Protein AF-0000000085000711 (afdb_homodimer)

Sequence (184 aa):
MDYNLLSTPPKCLADFNLVPIGTGEASIAEELAEVERLLKHTGVKHTMQTTGTVLEGTWDEVVNAIGKAHAAVHQRGVAKVQSEIRIGTKNRMDYNLLSTPPKCLADFNLVPIGTGEASIAEELAEVERLLKHTGVKHTMQTTGTVLEGTWDEVVNAIGKAHAAVHQRGVAKVQSEIRIGTKNR

Secondary structure (DSSP, 8-state):
--GGG----S-EEEEEEEEEES-S-S--HHHHHHHHHHHHHH--EEEEETTEEEEEE-HHHHHHHHHHHHHHHHHTT-SEEEEEEEEEEE--/--GGG----S-EEEEEEEEEES-S-S--HHHHHHHHHHHHHH--EEEEETTEEEEEE-HHHHHHHHHHHHHHHHHTT-SEEEEEEEEEEE--

Solvent-accessible surface area (backbone atoms only — not comparable to full-atom values): 10034 Å² total; per-residue (Å²): 133,70,69,88,74,59,55,54,40,75,45,33,44,33,39,37,30,78,43,76,44,87,74,88,55,89,71,59,60,67,54,51,52,51,38,49,53,50,44,62,71,70,63,58,49,66,47,84,51,97,82,31,33,38,35,42,39,32,40,65,60,47,54,49,51,52,31,32,36,52,36,55,40,36,74,72,66,38,42,32,37,37,32,44,33,43,39,36,38,66,60,131,134,69,70,86,75,59,55,55,41,76,44,33,43,32,39,39,30,78,42,77,43,87,73,88,54,89,72,60,60,67,54,50,51,50,38,50,53,50,44,62,69,71,62,58,49,66,48,86,51,98,83,30,32,38,36,42,38,32,40,68,61,46,54,48,51,54,31,34,37,52,34,54,40,35,73,74,68,37,42,31,37,38,32,45,32,43,37,37,39,65,60,130

Nearest PDB structures (foldseek):
  1lxj-assembly1_A  TM=9.533E-01  e=1.849E-10  Saccharomyces cerevisiae
  1yqh-assembly1_A  TM=9.107E-01  e=5.942E-07  Bacillus cereus ATCC 14579
  1s7h-assembly1_B  TM=8.808E-01  e=1.356E-03  Bacillus subtilis
  1s99-assembly1_A  TM=7.789E-01  e=2.345E-03  Bacillus subtilis
  1sbr-assembly1_B  TM=8.771E-01  e=7.009E-03  Bacillus subtilis

InterPro domains:
  IPR002767 Thiamine-binding protein [PF01910] (14-90)
  IPR002767 Thiamine-binding protein [TIGR00106] (12-90)
  IPR029756 MTH1187/YkoF-like [G3DSA:3.30.70.930] (9-92)
  IPR029756 MTH1187/YkoF-like [SSF89957] (11-90)
  IPR051614 UPF0045 domain-containing protein [PTHR33777] (8-90)

pLDDT: mean 97.16, std 3.12, range [76.5, 98.94]

Structure (mmCIF, N/CA/C/O backbone):
data_AF-0000000085000711-model_v1
#
loop_
_entity.id
_entity.type
_entity.pdbx_description
1 polymer 'Cell wall biogenesis protein'
#
loop_
_atom_site.group_PDB
_atom_site.id
_atom_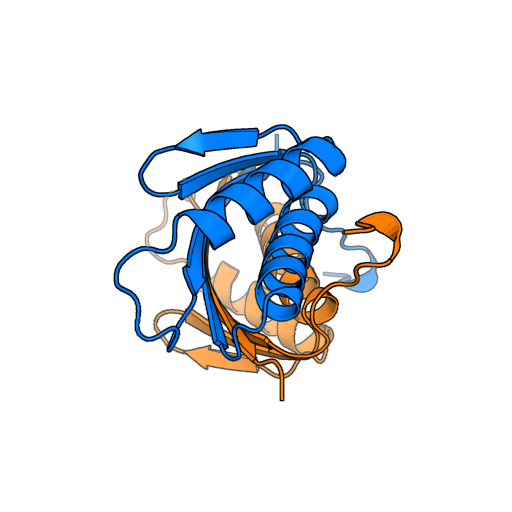site.type_symbol
_atom_site.label_atom_id
_atom_site.label_alt_id
_atom_site.label_comp_id
_atom_site.label_asym_id
_atom_site.label_entity_id
_atom_site.label_seq_id
_atom_site.pdbx_PDB_ins_code
_atom_site.Cartn_x
_atom_site.Cartn_y
_atom_site.Cartn_z
_atom_site.occupancy
_atom_site.B_iso_or_equiv
_atom_site.auth_seq_id
_atom_site.auth_comp_id
_atom_site.auth_asym_id
_atom_site.auth_atom_id
_atom_site.pdbx_PDB_model_num
ATOM 1 N N . MET A 1 1 ? -2.072 -24.297 -1.96 1 87.88 1 MET A N 1
ATOM 2 C CA . MET A 1 1 ? -1.113 -23.531 -1.167 1 87.88 1 MET A CA 1
ATOM 3 C C . MET A 1 1 ? -1.632 -23.312 0.25 1 87.88 1 MET A C 1
ATOM 5 O O . MET A 1 1 ? -2.838 -23.172 0.458 1 87.88 1 MET A O 1
ATOM 9 N N . ASP A 1 2 ? -0.714 -23.453 1.214 1 94.19 2 ASP A N 1
ATOM 10 C CA . ASP A 1 2 ? -1.104 -23.109 2.578 1 94.19 2 ASP A CA 1
ATOM 11 C C . ASP A 1 2 ? -0.878 -21.625 2.857 1 94.19 2 ASP A C 1
ATOM 13 O O . ASP A 1 2 ? 0.241 -21.219 3.166 1 94.19 2 ASP A O 1
ATOM 17 N N . TYR A 1 3 ? -1.969 -20.906 2.84 1 95.5 3 TYR A N 1
ATOM 18 C CA . TYR A 1 3 ? -1.885 -19.453 2.936 1 95.5 3 TYR A CA 1
ATOM 19 C C . TYR A 1 3 ? -1.468 -19.016 4.336 1 95.5 3 TYR A C 1
ATOM 21 O O . TYR A 1 3 ? -1.02 -17.891 4.539 1 95.5 3 TYR A O 1
ATOM 29 N N . ASN A 1 4 ? -1.643 -19.859 5.281 1 93.81 4 ASN A N 1
ATOM 30 C CA . ASN A 1 4 ? -1.304 -19.516 6.66 1 93.81 4 ASN A CA 1
ATOM 31 C C . ASN A 1 4 ? 0.205 -19.406 6.855 1 93.81 4 ASN A C 1
ATOM 33 O O . ASN A 1 4 ? 0.666 -18.812 7.828 1 93.81 4 ASN A O 1
ATOM 37 N N . LEU A 1 5 ? 0.92 -19.953 5.977 1 95.06 5 LEU A N 1
ATOM 38 C CA . LEU A 1 5 ? 2.375 -19.953 6.086 1 95.06 5 LEU A CA 1
ATOM 39 C C . LEU A 1 5 ? 2.979 -18.828 5.25 1 95.06 5 LEU A C 1
ATOM 41 O O . LEU A 1 5 ? 4.199 -18.641 5.25 1 95.06 5 LEU A O 1
ATOM 45 N N . LEU A 1 6 ? 2.154 -18.141 4.594 1 97 6 LEU A N 1
ATOM 46 C CA . LEU A 1 6 ? 2.633 -17.062 3.725 1 97 6 LEU A CA 1
ATOM 47 C C . LEU A 1 6 ? 2.928 -15.805 4.527 1 97 6 LEU A C 1
ATOM 49 O O . LEU A 1 6 ? 2.125 -15.406 5.371 1 97 6 LEU A O 1
ATOM 53 N N . SER A 1 7 ? 4.102 -15.297 4.25 1 97.94 7 SER A N 1
ATOM 54 C CA . SER A 1 7 ? 4.449 -13.992 4.809 1 97.94 7 SER A CA 1
ATOM 55 C C . SER A 1 7 ? 4.562 -12.938 3.719 1 97.94 7 SER A C 1
ATOM 57 O O . SER A 1 7 ? 4.758 -13.258 2.547 1 97.94 7 SER A O 1
ATOM 59 N N . THR A 1 8 ? 4.449 -11.727 4.062 1 98.69 8 THR A N 1
ATOM 60 C CA . THR A 1 8 ? 4.668 -10.641 3.115 1 98.69 8 THR A CA 1
ATOM 61 C C . THR A 1 8 ? 6.121 -10.609 2.65 1 98.69 8 THR A C 1
ATOM 63 O O . THR A 1 8 ? 6.996 -11.188 3.301 1 98.69 8 THR A O 1
ATOM 66 N N . PRO A 1 9 ? 6.355 -10 1.532 1 98.69 9 PRO A N 1
ATOM 67 C CA . PRO A 1 9 ? 7.711 -10.016 0.981 1 98.69 9 PRO A CA 1
ATOM 68 C C . PRO A 1 9 ? 8.727 -9.328 1.89 1 98.69 9 PRO A C 1
ATOM 70 O O . PRO A 1 9 ? 8.414 -8.297 2.498 1 98.69 9 PRO A O 1
ATOM 73 N N . PRO A 1 10 ? 9.891 -9.859 1.981 1 98.62 10 PRO A N 1
ATOM 74 C CA . PRO A 1 10 ? 10.906 -9.289 2.873 1 98.62 10 PRO A CA 1
ATOM 75 C C . PRO A 1 10 ? 11.555 -8.031 2.303 1 98.62 10 PRO A C 1
ATOM 77 O O . PRO A 1 10 ? 12.289 -7.332 3.01 1 98.62 10 PRO A O 1
ATOM 80 N N . LYS A 1 11 ? 11.383 -7.824 1.003 1 98.75 11 LYS A N 1
ATOM 81 C CA . LYS A 1 11 ? 11.922 -6.621 0.372 1 98.75 11 LYS A CA 1
ATOM 82 C C . LYS A 1 11 ? 10.969 -6.082 -0.688 1 98.75 11 LYS A C 1
ATOM 84 O O . LYS A 1 11 ? 10.391 -6.848 -1.465 1 98.75 11 LYS A O 1
ATOM 89 N N . CYS A 1 12 ? 10.867 -4.777 -0.739 1 98.88 12 CYS A N 1
ATOM 90 C CA . CYS A 1 12 ? 10.117 -4.113 -1.8 1 98.88 12 CYS A CA 1
ATOM 91 C C . CYS A 1 12 ? 10.625 -2.691 -2.018 1 98.88 12 CYS A C 1
ATOM 93 O O . CYS A 1 12 ? 11.359 -2.156 -1.187 1 98.88 12 CYS A O 1
ATOM 95 N N . LEU A 1 13 ? 10.32 -2.219 -3.145 1 98.94 13 LEU A N 1
ATOM 96 C CA . LEU A 1 13 ? 10.492 -0.823 -3.531 1 98.94 13 LEU A CA 1
ATOM 97 C C . LEU A 1 13 ? 9.156 -0.199 -3.928 1 98.94 13 LEU A C 1
ATOM 99 O O . LEU A 1 13 ? 8.406 -0.784 -4.707 1 98.94 13 LEU A O 1
ATOM 103 N N . ALA A 1 14 ? 8.891 0.951 -3.369 1 98.94 14 ALA A N 1
ATOM 104 C CA . ALA A 1 14 ? 7.613 1.603 -3.646 1 98.94 14 ALA A CA 1
ATOM 105 C C . ALA A 1 14 ? 7.809 3.082 -3.963 1 98.94 14 ALA A C 1
ATOM 107 O O . ALA A 1 14 ? 8.664 3.744 -3.365 1 98.94 14 ALA A O 1
ATOM 108 N N . ASP A 1 15 ? 7.059 3.557 -4.883 1 98.81 15 ASP A N 1
ATOM 109 C CA . ASP A 1 15 ? 6.82 4.977 -5.113 1 98.81 15 ASP A CA 1
ATOM 110 C C . ASP A 1 15 ? 5.398 5.367 -4.715 1 98.81 15 ASP A C 1
ATOM 112 O O . ASP A 1 15 ? 4.43 4.742 -5.148 1 98.81 15 ASP A O 1
ATOM 116 N N . PHE A 1 16 ? 5.258 6.309 -3.818 1 98.56 16 PHE A N 1
ATOM 117 C CA . PHE A 1 16 ? 3.887 6.691 -3.502 1 98.56 16 PHE A CA 1
ATOM 118 C C . PHE A 1 16 ? 3.725 8.211 -3.547 1 98.56 16 PHE A C 1
ATOM 120 O O . PHE A 1 16 ? 4.66 8.945 -3.236 1 98.56 16 PHE A O 1
ATOM 127 N N . ASN A 1 17 ? 2.592 8.555 -4 1 98.44 17 ASN A N 1
ATOM 128 C CA . ASN A 1 17 ? 2.121 9.93 -4.016 1 98.44 17 ASN A CA 1
ATOM 129 C C . ASN A 1 17 ? 0.901 10.117 -3.119 1 98.44 17 ASN A C 1
ATOM 131 O O . ASN A 1 17 ? -0.078 9.375 -3.234 1 98.44 17 ASN A O 1
ATOM 135 N N . LEU A 1 18 ? 1.005 11.031 -2.182 1 98.62 18 LEU A N 1
ATOM 136 C CA . LEU A 1 18 ? -0.069 11.312 -1.233 1 98.62 18 LEU A CA 1
ATOM 137 C C . LEU A 1 18 ? -0.708 12.664 -1.521 1 98.62 18 LEU A C 1
ATOM 139 O O . LEU A 1 18 ? -0.005 13.664 -1.705 1 98.62 18 LEU A O 1
ATOM 143 N N . VAL A 1 19 ? -2.041 12.656 -1.535 1 97.75 19 VAL A N 1
ATOM 144 C CA . VAL A 1 19 ? -2.773 13.891 -1.816 1 97.75 19 VAL A CA 1
ATOM 145 C C . VAL A 1 19 ? -3.852 14.102 -0.757 1 97.75 19 VAL A C 1
ATOM 147 O O . VAL A 1 19 ? -4.746 13.273 -0.594 1 97.75 19 VAL A O 1
ATOM 150 N N . PRO A 1 20 ? -3.736 15.195 -0.019 1 97.88 20 PRO A N 1
ATOM 151 C CA . PRO A 1 20 ? -4.875 15.602 0.809 1 97.88 20 PRO A CA 1
ATOM 152 C C . PRO A 1 20 ? -6.047 16.125 -0.016 1 97.88 20 PRO A C 1
ATOM 154 O O . PRO A 1 20 ? -5.848 16.891 -0.968 1 97.88 20 PRO A O 1
ATOM 157 N N . ILE A 1 21 ? -7.152 15.711 0.296 1 97.06 21 ILE A N 1
ATOM 158 C CA . ILE A 1 21 ? -8.32 16.094 -0.495 1 97.06 21 ILE A CA 1
ATOM 159 C C . ILE A 1 21 ? -9.219 17.031 0.317 1 97.06 21 ILE A C 1
ATOM 161 O O . ILE A 1 21 ? -9.461 16.781 1.501 1 97.06 21 ILE A O 1
ATOM 165 N N . GLY A 1 22 ? -9.711 18.047 -0.284 1 93.69 22 GLY A N 1
ATOM 166 C CA . GLY A 1 22 ? -10.688 18.938 0.335 1 93.69 22 GLY A CA 1
ATOM 167 C C . GLY A 1 22 ? -10.062 19.969 1.251 1 93.69 22 GLY A C 1
ATOM 168 O O . GLY A 1 22 ? -10.68 20.391 2.23 1 93.69 22 GLY A O 1
ATOM 169 N N . THR A 1 23 ? -8.875 20.281 1.125 1 93.19 23 THR A N 1
ATOM 170 C CA . THR A 1 23 ? -8.195 21.219 2.02 1 93.19 23 THR A CA 1
ATOM 171 C C . THR A 1 23 ? -8.531 22.656 1.654 1 93.19 23 THR A C 1
ATOM 173 O O . THR A 1 23 ? -8.305 23.578 2.449 1 93.19 23 THR A O 1
ATOM 176 N N . GLY A 1 24 ? -9.078 22.906 0.524 1 92.44 24 GLY A N 1
ATOM 177 C CA . GLY A 1 24 ? -9.383 24.25 0.063 1 92.44 24 GLY A CA 1
ATOM 178 C C . GLY A 1 24 ? -8.156 25.031 -0.373 1 92.44 24 GLY A C 1
ATOM 179 O O . GLY A 1 24 ? -8.234 26.234 -0.615 1 92.44 24 GLY A O 1
ATOM 180 N N . GLU A 1 25 ? -7.039 24.453 -0.309 1 90.5 25 GLU A N 1
ATOM 181 C CA . GLU A 1 25 ? -5.777 25.078 -0.702 1 90.5 25 GLU A CA 1
ATOM 182 C C . GLU A 1 25 ? -5.125 24.312 -1.851 1 90.5 25 GLU A C 1
ATOM 184 O O . GLU A 1 25 ? -5.27 23.094 -1.955 1 90.5 25 GLU A O 1
ATOM 189 N N . ALA A 1 26 ? -4.551 25.188 -2.596 1 90.12 26 ALA A N 1
ATOM 190 C CA . ALA A 1 26 ? -3.855 24.562 -3.715 1 90.12 26 ALA A CA 1
ATOM 191 C C . ALA A 1 26 ? -2.57 23.891 -3.25 1 90.12 26 ALA A C 1
ATOM 193 O O . ALA A 1 26 ? -2.197 22.828 -3.77 1 90.12 26 ALA A O 1
ATOM 194 N N . SER A 1 27 ? -1.978 24.422 -2.396 1 94.81 27 SER A N 1
ATOM 195 C CA . SER A 1 27 ? -0.7 23.906 -1.921 1 94.81 27 SER A CA 1
ATOM 196 C C . SER A 1 27 ? -0.894 22.938 -0.759 1 94.81 27 SER A C 1
ATOM 198 O O . SER A 1 27 ? -1.716 23.188 0.128 1 94.81 27 SER A O 1
ATOM 200 N N . ILE A 1 28 ? -0.104 21.797 -0.971 1 95.56 28 ILE A N 1
ATOM 201 C CA . ILE A 1 28 ? -0.136 20.828 0.125 1 95.56 28 ILE A CA 1
ATOM 202 C C . ILE A 1 28 ? 1.251 20.719 0.752 1 95.56 28 ILE A C 1
ATOM 204 O O . ILE A 1 28 ? 1.621 19.656 1.268 1 95.56 28 ILE A O 1
ATOM 208 N N . ALA A 1 29 ? 1.959 21.703 0.722 1 95.31 29 ALA A N 1
ATOM 209 C CA . ALA A 1 29 ? 3.361 21.719 1.131 1 95.31 29 ALA A CA 1
ATOM 210 C C . ALA A 1 29 ? 3.504 21.375 2.611 1 95.31 29 ALA A C 1
ATOM 212 O O . ALA A 1 29 ? 4.445 20.672 3.01 1 95.31 29 ALA A O 1
ATOM 213 N N . GLU A 1 30 ? 2.656 21.828 3.414 1 95.56 30 GLU A N 1
ATOM 214 C CA . GLU A 1 30 ? 2.738 21.578 4.848 1 95.56 30 GLU A CA 1
ATOM 215 C C . GLU A 1 30 ? 2.484 20.109 5.16 1 95.56 30 GLU A C 1
ATOM 217 O O . GLU A 1 30 ? 3.15 19.531 6.02 1 95.56 30 GLU A O 1
ATOM 222 N N . GLU A 1 31 ? 1.507 19.594 4.473 1 96.75 31 GLU A N 1
ATOM 223 C CA . GLU A 1 31 ? 1.24 18.156 4.633 1 96.75 31 GLU A CA 1
ATOM 224 C C . GLU A 1 31 ? 2.436 17.328 4.191 1 96.75 31 GLU A C 1
ATOM 226 O O . GLU A 1 31 ? 2.82 16.375 4.875 1 96.75 31 GLU A O 1
ATOM 231 N N . LEU A 1 32 ? 3.053 17.703 3.1 1 96.81 32 LEU A N 1
ATOM 232 C CA . LEU A 1 32 ? 4.203 16.969 2.594 1 96.81 32 LEU A CA 1
ATOM 233 C C . LEU A 1 32 ? 5.391 17.094 3.541 1 96.81 32 LEU A C 1
ATOM 235 O O . LEU A 1 32 ? 6.141 16.125 3.736 1 96.81 32 LEU A O 1
ATOM 239 N N . ALA A 1 33 ? 5.555 18.234 4.109 1 97.44 33 ALA A N 1
ATOM 240 C CA . ALA A 1 33 ? 6.602 18.422 5.109 1 97.44 33 ALA A CA 1
ATOM 241 C C . ALA A 1 33 ? 6.379 17.516 6.312 1 97.44 33 ALA A C 1
ATOM 243 O O . ALA A 1 33 ? 7.328 16.938 6.859 1 97.44 33 ALA A O 1
ATOM 244 N N . GLU A 1 34 ? 5.117 17.453 6.68 1 97.56 34 GLU A N 1
ATOM 245 C CA . GLU A 1 34 ? 4.773 16.547 7.781 1 97.56 34 GLU A CA 1
ATOM 246 C C . GLU A 1 34 ? 5.094 15.102 7.438 1 97.56 34 GLU A C 1
ATOM 248 O O . GLU A 1 34 ? 5.648 14.367 8.258 1 97.56 34 GLU A O 1
ATOM 253 N N . VAL A 1 35 ? 4.77 14.672 6.238 1 98.31 35 VAL A N 1
ATOM 254 C CA . VAL A 1 35 ? 5.074 13.328 5.766 1 98.31 35 VAL A CA 1
ATOM 255 C C . VAL A 1 35 ? 6.582 13.094 5.785 1 98.31 35 VAL A C 1
ATOM 257 O O . VAL A 1 35 ? 7.051 12.039 6.219 1 98.31 35 VAL A O 1
ATOM 260 N N . GLU A 1 36 ? 7.316 14.047 5.355 1 98.19 36 GLU A N 1
ATOM 261 C CA . GLU A 1 36 ? 8.766 13.922 5.344 1 98.19 36 GLU A CA 1
ATOM 262 C C . GLU A 1 36 ? 9.32 13.75 6.754 1 98.19 36 GLU A C 1
ATOM 264 O O . GLU A 1 36 ? 10.195 12.906 6.984 1 98.19 36 GLU A O 1
ATOM 269 N N . ARG A 1 37 ? 8.875 14.508 7.656 1 98.19 37 ARG A N 1
ATOM 270 C CA . ARG A 1 37 ? 9.32 14.375 9.039 1 98.19 37 ARG A CA 1
ATOM 271 C C . ARG A 1 37 ? 9 12.992 9.586 1 98.19 37 ARG A C 1
ATOM 273 O O . ARG A 1 37 ? 9.836 12.367 10.242 1 98.19 37 ARG A O 1
ATOM 280 N N . LEU A 1 38 ? 7.828 12.594 9.32 1 98.69 38 LEU A N 1
ATOM 281 C CA . LEU A 1 38 ? 7.418 11.266 9.758 1 98.69 38 LEU A CA 1
ATOM 282 C C . LEU A 1 38 ? 8.336 10.195 9.18 1 98.69 38 LEU A C 1
ATOM 284 O O . LEU A 1 38 ? 8.789 9.297 9.898 1 98.69 38 LEU A O 1
ATOM 288 N N . LEU A 1 39 ? 8.602 10.273 7.895 1 98.62 39 LEU A N 1
ATOM 289 C CA . LEU A 1 39 ? 9.422 9.266 7.242 1 98.62 39 LEU A CA 1
ATOM 290 C C . LEU A 1 39 ? 10.828 9.25 7.82 1 98.62 39 LEU A C 1
ATOM 292 O O . LEU A 1 39 ? 11.414 8.18 8.016 1 98.62 39 LEU A O 1
ATOM 296 N N . LYS A 1 40 ? 11.344 10.414 8.109 1 98.25 40 LYS A N 1
ATOM 297 C CA . LYS A 1 40 ? 12.648 10.5 8.766 1 98.25 40 LYS A CA 1
ATOM 298 C C . LYS A 1 40 ? 12.625 9.812 10.125 1 98.25 40 LYS A C 1
ATOM 300 O O . LYS A 1 40 ? 13.555 9.086 10.484 1 98.25 40 LYS A O 1
ATOM 305 N N . HIS A 1 41 ? 11.547 10.008 10.766 1 98.38 41 HIS A N 1
ATOM 306 C CA . HIS A 1 41 ? 11.391 9.414 12.094 1 98.38 41 HIS A CA 1
ATOM 307 C C . HIS A 1 41 ? 11.32 7.895 12.008 1 98.38 41 HIS A C 1
ATOM 309 O O . HIS A 1 41 ? 11.844 7.191 12.875 1 98.38 41 HIS A O 1
ATOM 315 N N . THR A 1 42 ? 10.625 7.297 11.008 1 97.69 42 THR A N 1
ATOM 316 C CA . THR A 1 42 ? 10.414 5.863 10.867 1 97.69 42 THR A CA 1
ATOM 317 C C . THR A 1 42 ? 11.742 5.145 10.617 1 97.69 42 THR A C 1
ATOM 319 O O . THR A 1 42 ? 11.891 3.969 10.953 1 97.69 42 THR A O 1
ATOM 322 N N . GLY A 1 43 ? 12.594 5.809 9.891 1 97.94 43 GLY A N 1
ATOM 323 C CA . GLY A 1 43 ? 13.883 5.227 9.547 1 97.94 43 GLY A CA 1
ATOM 324 C C . GLY A 1 43 ? 13.852 4.41 8.273 1 97.94 43 GLY A C 1
ATOM 325 O O . GLY A 1 43 ? 14.875 3.861 7.855 1 97.94 43 GLY A O 1
ATOM 326 N N . VAL A 1 44 ? 12.68 4.238 7.727 1 98.75 44 VAL A N 1
ATOM 327 C CA . VAL A 1 44 ? 12.625 3.527 6.453 1 98.75 44 VAL A CA 1
ATOM 328 C C . VAL A 1 44 ? 13.43 4.289 5.398 1 98.75 44 VAL A C 1
ATOM 330 O O . VAL A 1 44 ? 13.352 5.516 5.316 1 98.75 44 VAL A O 1
ATOM 333 N N . LYS A 1 45 ? 14.227 3.604 4.613 1 98.88 45 LYS A N 1
ATOM 334 C CA . LYS A 1 45 ? 14.953 4.238 3.514 1 98.88 45 LYS A CA 1
ATOM 335 C C . LYS A 1 45 ? 13.984 4.918 2.547 1 98.88 45 LYS A C 1
ATOM 337 O O . LYS A 1 45 ? 13.07 4.281 2.018 1 98.88 45 LYS A O 1
ATOM 342 N N . HIS A 1 46 ? 14.18 6.215 2.361 1 98.88 46 HIS A N 1
ATOM 343 C CA . HIS A 1 46 ? 13.273 6.934 1.479 1 98.88 46 HIS A CA 1
ATOM 344 C C . HIS A 1 46 ? 13.977 8.094 0.788 1 98.88 46 HIS A C 1
ATOM 346 O O . HIS A 1 46 ? 15 8.586 1.274 1 98.88 46 HIS A 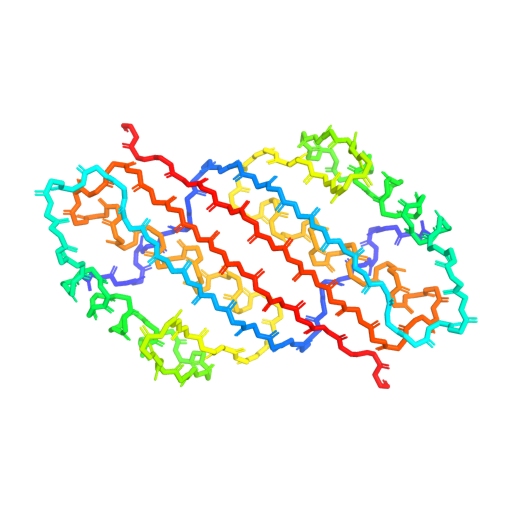O 1
ATOM 352 N N . THR A 1 47 ? 13.414 8.469 -0.388 1 98.69 47 THR A N 1
ATOM 353 C CA . THR A 1 47 ? 13.82 9.656 -1.129 1 98.69 47 THR A CA 1
ATOM 354 C C . THR A 1 47 ? 12.602 10.477 -1.551 1 98.69 47 THR A C 1
ATOM 356 O O . THR A 1 47 ? 11.742 9.984 -2.277 1 98.69 47 THR A O 1
ATOM 359 N N . MET A 1 48 ? 12.648 11.68 -1.12 1 97.75 48 MET A N 1
ATOM 360 C CA . MET A 1 48 ? 11.57 12.586 -1.51 1 97.75 48 MET A CA 1
ATOM 361 C C . MET A 1 48 ? 11.797 13.125 -2.918 1 97.75 48 MET A C 1
ATOM 363 O O . MET A 1 48 ? 12.906 13.531 -3.26 1 97.75 48 MET A O 1
ATOM 367 N N . GLN A 1 49 ? 10.75 13.078 -3.672 1 96.5 49 GLN A N 1
ATOM 368 C CA . GLN A 1 49 ? 10.766 13.672 -5.004 1 96.5 49 GLN A CA 1
ATOM 369 C C . GLN A 1 49 ? 9.578 14.617 -5.203 1 96.5 49 GLN A C 1
ATOM 371 O O . GLN A 1 49 ? 8.672 14.664 -4.367 1 96.5 49 GLN A O 1
ATOM 376 N N . THR A 1 50 ? 9.664 15.398 -6.277 1 93.94 50 THR A N 1
ATOM 377 C CA . THR A 1 50 ? 8.648 16.406 -6.551 1 93.94 50 THR A CA 1
ATOM 378 C C . THR A 1 50 ? 7.277 15.766 -6.715 1 93.94 50 THR A C 1
ATOM 380 O O . THR A 1 50 ? 6.266 16.344 -6.301 1 93.94 50 THR A O 1
ATOM 383 N N . THR A 1 51 ? 7.219 14.539 -7.273 1 95 51 THR A N 1
ATOM 384 C CA . THR A 1 51 ? 5.938 13.969 -7.668 1 95 51 THR A CA 1
ATOM 385 C C . THR A 1 51 ? 5.574 12.789 -6.773 1 95 51 THR A C 1
ATOM 387 O O . THR A 1 51 ? 4.582 12.102 -7.016 1 95 51 THR A O 1
ATOM 390 N N . GLY A 1 52 ? 6.422 12.523 -5.75 1 97.62 52 GLY A N 1
ATOM 391 C CA . GLY A 1 52 ? 6.191 11.398 -4.859 1 97.62 52 GLY A CA 1
ATOM 392 C C . GLY A 1 52 ? 7.402 11.047 -4.016 1 97.62 52 GLY A C 1
ATOM 393 O O . GLY A 1 52 ? 8.344 11.836 -3.916 1 97.62 52 GLY A O 1
ATOM 394 N N . THR A 1 53 ? 7.309 9.953 -3.352 1 98.75 53 THR A N 1
ATOM 395 C CA . THR A 1 53 ? 8.391 9.484 -2.49 1 98.75 53 THR A CA 1
ATOM 396 C C . THR A 1 53 ? 8.719 8.023 -2.771 1 98.75 53 THR A C 1
ATOM 398 O O . THR A 1 53 ? 7.812 7.195 -2.904 1 98.75 53 THR A O 1
ATOM 401 N N . VAL A 1 54 ? 9.938 7.742 -2.889 1 98.88 54 VAL A N 1
ATOM 402 C CA . VAL A 1 54 ? 10.398 6.371 -3.062 1 98.88 54 VAL A CA 1
ATOM 403 C C . VAL A 1 54 ? 10.805 5.785 -1.711 1 98.88 54 VAL A C 1
ATOM 405 O O . VAL A 1 54 ? 11.508 6.43 -0.934 1 98.88 54 VAL A O 1
ATOM 408 N N . LEU A 1 55 ? 10.328 4.641 -1.37 1 98.94 55 LEU A N 1
ATOM 409 C CA . LEU A 1 55 ? 10.664 3.924 -0.148 1 98.94 55 LEU A CA 1
ATOM 410 C C . LEU A 1 55 ? 11.203 2.531 -0.468 1 98.94 55 LEU A C 1
ATOM 412 O O . LEU A 1 55 ? 10.773 1.903 -1.437 1 98.94 55 LEU A O 1
ATOM 416 N N . GLU A 1 56 ? 12.086 2.102 0.332 1 98.94 56 GLU A N 1
ATOM 417 C CA . GLU A 1 56 ? 12.664 0.765 0.213 1 98.94 56 GLU A CA 1
ATOM 418 C C . GLU A 1 56 ? 12.797 0.099 1.579 1 98.94 56 GLU A C 1
ATOM 420 O O . GLU A 1 56 ? 13.242 0.729 2.543 1 98.94 56 GLU A O 1
ATOM 425 N N . GLY A 1 57 ? 12.453 -1.174 1.669 1 98.88 57 GLY A N 1
ATOM 426 C CA . GLY A 1 57 ? 12.516 -1.953 2.896 1 98.88 57 GLY A CA 1
ATOM 427 C C . GLY A 1 57 ? 11.664 -3.205 2.852 1 98.88 57 GLY A C 1
ATOM 428 O O . GLY A 1 57 ? 11.344 -3.709 1.772 1 98.88 57 GLY A O 1
ATOM 429 N N . THR A 1 58 ? 11.352 -3.742 4.07 1 98.88 58 THR A N 1
ATOM 430 C CA . THR A 1 58 ? 10.367 -4.82 4.086 1 98.88 58 THR A CA 1
ATOM 431 C C . THR A 1 58 ? 8.992 -4.301 3.697 1 98.88 58 THR A C 1
ATOM 433 O O . THR A 1 58 ? 8.695 -3.119 3.877 1 98.88 58 THR A O 1
ATOM 436 N N . TRP A 1 59 ? 8.219 -5.164 3.125 1 98.88 59 TRP A N 1
ATOM 437 C CA . TRP A 1 59 ? 6.848 -4.797 2.793 1 98.88 59 TRP A CA 1
ATOM 438 C C . TRP A 1 59 ? 6.16 -4.125 3.977 1 98.88 59 TRP A C 1
ATOM 440 O O . TRP A 1 59 ? 5.598 -3.039 3.84 1 98.88 59 TRP A O 1
ATOM 450 N N . ASP A 1 60 ? 6.258 -4.746 5.148 1 98.81 60 ASP A N 1
ATOM 451 C CA . ASP A 1 60 ? 5.539 -4.262 6.324 1 98.81 60 ASP A CA 1
ATOM 452 C C . ASP A 1 60 ? 6.023 -2.873 6.73 1 98.81 60 ASP A C 1
ATOM 454 O O . ASP A 1 60 ? 5.215 -1.998 7.047 1 98.81 60 ASP A O 1
ATOM 458 N N . GLU A 1 61 ? 7.387 -2.693 6.707 1 98.69 61 GLU A N 1
ATOM 459 C CA . GLU A 1 61 ? 7.941 -1.389 7.059 1 98.69 61 GLU A CA 1
ATOM 460 C C . GLU A 1 61 ? 7.457 -0.306 6.098 1 98.69 61 GLU A C 1
ATOM 462 O O . GLU A 1 61 ? 7.09 0.792 6.527 1 98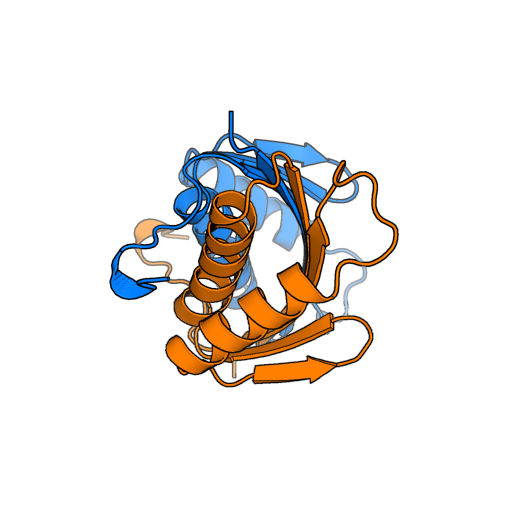.69 61 GLU A O 1
ATOM 467 N N . VAL A 1 62 ? 7.449 -0.606 4.824 1 98.94 62 VAL A N 1
ATOM 468 C CA . VAL A 1 62 ? 7.137 0.358 3.775 1 98.94 62 VAL A CA 1
ATOM 469 C C . VAL A 1 62 ? 5.66 0.745 3.852 1 98.94 62 VAL A C 1
ATOM 471 O O . VAL A 1 62 ? 5.328 1.931 3.922 1 98.94 62 VAL A O 1
ATOM 474 N N . VAL A 1 63 ? 4.758 -0.216 3.949 1 98.94 63 VAL A N 1
ATOM 475 C CA . VAL A 1 63 ? 3.338 0.108 3.896 1 98.94 63 VAL A CA 1
ATOM 476 C C . VAL A 1 63 ? 2.887 0.674 5.242 1 98.94 63 VAL A C 1
ATOM 478 O O . VAL A 1 63 ? 1.989 1.519 5.297 1 98.94 63 VAL A O 1
ATOM 481 N N . ASN A 1 64 ? 3.496 0.249 6.34 1 98.88 64 ASN A N 1
ATOM 482 C CA . ASN A 1 64 ? 3.217 0.872 7.629 1 98.88 64 ASN A CA 1
ATOM 483 C C . ASN A 1 64 ? 3.559 2.359 7.617 1 98.88 64 ASN A C 1
ATOM 485 O O . ASN A 1 64 ? 2.789 3.182 8.117 1 98.88 64 ASN A O 1
ATOM 489 N N . ALA A 1 65 ? 4.727 2.686 7.059 1 98.88 65 ALA A N 1
ATOM 490 C CA . ALA A 1 65 ? 5.137 4.086 6.969 1 98.88 65 ALA A CA 1
ATOM 491 C C . ALA A 1 65 ? 4.129 4.898 6.16 1 98.88 65 ALA A C 1
ATOM 493 O O . ALA A 1 65 ? 3.783 6.02 6.539 1 98.88 65 ALA A O 1
ATOM 494 N N . ILE A 1 66 ? 3.641 4.367 5.098 1 98.94 66 ILE A N 1
ATOM 495 C CA . ILE A 1 66 ? 2.674 5.07 4.258 1 98.94 66 ILE A CA 1
ATOM 496 C C . ILE A 1 66 ? 1.361 5.242 5.02 1 98.94 66 ILE A C 1
ATOM 498 O O . ILE A 1 66 ? 0.75 6.312 4.977 1 98.94 66 ILE A O 1
ATOM 502 N N . GLY A 1 67 ? 0.915 4.199 5.703 1 98.88 67 GLY A N 1
ATOM 503 C CA . GLY A 1 67 ? -0.276 4.316 6.531 1 98.88 67 GLY A CA 1
ATOM 504 C C . GLY A 1 67 ? -0.16 5.391 7.594 1 98.88 67 GLY A C 1
ATOM 505 O O . GLY A 1 67 ? -1.09 6.172 7.797 1 98.88 67 GLY A O 1
ATOM 506 N N . LYS A 1 68 ? 1 5.402 8.234 1 98.88 68 LYS A N 1
ATOM 507 C CA . LYS A 1 68 ? 1.236 6.426 9.25 1 98.88 68 LYS A CA 1
ATOM 508 C C . LYS A 1 68 ? 1.299 7.816 8.625 1 98.88 68 LYS A C 1
ATOM 510 O O . LYS A 1 68 ? 0.901 8.805 9.25 1 98.88 68 LYS A O 1
ATOM 515 N N . ALA A 1 69 ? 1.8 7.898 7.395 1 98.81 69 ALA A N 1
ATOM 516 C CA . ALA A 1 69 ? 1.763 9.172 6.691 1 98.81 69 ALA A CA 1
ATOM 517 C C . ALA A 1 69 ? 0.328 9.672 6.527 1 98.81 69 ALA A C 1
ATOM 519 O O . ALA A 1 69 ? 0.04 10.844 6.762 1 98.81 69 ALA A O 1
ATOM 520 N N . HIS A 1 70 ? -0.597 8.773 6.102 1 98.88 70 HIS A N 1
ATOM 521 C CA . HIS A 1 70 ? -2.008 9.141 6.051 1 98.88 70 HIS A CA 1
ATOM 522 C C . HIS A 1 70 ? -2.496 9.648 7.402 1 98.88 70 HIS A C 1
ATOM 524 O O . HIS A 1 70 ? -3.139 10.695 7.48 1 98.88 70 HIS A O 1
ATOM 530 N N . ALA A 1 71 ? -2.184 8.906 8.461 1 98.69 71 ALA A N 1
ATOM 531 C CA . ALA A 1 71 ? -2.633 9.25 9.805 1 98.69 71 ALA A CA 1
ATOM 532 C C . ALA A 1 71 ? -2.1 10.617 10.234 1 98.69 71 ALA A C 1
ATOM 534 O O . ALA A 1 71 ? -2.822 11.406 10.836 1 98.69 71 ALA A O 1
ATOM 535 N N . ALA A 1 72 ? -0.817 10.867 9.906 1 98.5 72 ALA A N 1
ATOM 536 C CA . ALA A 1 72 ? -0.202 12.148 10.258 1 98.5 72 ALA A CA 1
ATOM 537 C C . ALA A 1 72 ? -0.928 13.305 9.586 1 98.5 72 ALA A C 1
ATOM 539 O O . ALA A 1 72 ? -1.164 14.344 10.211 1 98.5 72 ALA A O 1
ATOM 540 N N . VAL A 1 73 ? -1.261 13.117 8.32 1 98.25 73 VAL A N 1
ATOM 541 C CA . VAL A 1 73 ? -1.961 14.156 7.57 1 98.25 73 VAL A CA 1
ATOM 542 C C . VAL A 1 73 ? -3.365 14.344 8.141 1 98.25 73 VAL A C 1
ATOM 544 O O . VAL A 1 73 ? -3.846 15.477 8.266 1 98.25 73 VAL A O 1
ATOM 547 N N . HIS A 1 74 ? -4.059 13.266 8.547 1 98.12 74 HIS A N 1
ATOM 548 C CA . HIS A 1 74 ? -5.344 13.367 9.234 1 98.12 74 HIS A CA 1
ATOM 549 C C . HIS A 1 74 ? -5.223 14.172 10.523 1 98.12 74 HIS A C 1
ATOM 551 O O . HIS A 1 74 ? -6.109 14.969 10.844 1 98.12 74 HIS A O 1
ATOM 557 N N . GLN A 1 75 ? -4.133 13.977 11.242 1 96.88 75 GLN A N 1
ATOM 558 C CA . GLN A 1 75 ? -3.936 14.664 12.508 1 96.88 75 GLN A CA 1
ATOM 559 C C . GLN A 1 75 ? -3.797 16.172 12.305 1 96.88 75 GLN A C 1
ATOM 561 O O . GLN A 1 75 ? -4 16.953 13.234 1 96.88 75 GLN A O 1
ATOM 566 N N . ARG A 1 76 ? -3.496 16.594 11.078 1 94.81 76 ARG A N 1
ATOM 567 C CA . ARG A 1 76 ? -3.414 18 10.742 1 94.81 76 ARG A CA 1
ATOM 568 C C . ARG A 1 76 ? -4.777 18.547 10.32 1 94.81 76 ARG A C 1
ATOM 570 O O . ARG A 1 76 ? -4.883 19.688 9.844 1 94.81 76 ARG A O 1
ATOM 577 N N . GLY A 1 77 ? -5.742 17.734 10.328 1 95.25 77 GLY A N 1
ATOM 578 C CA . GLY A 1 77 ? -7.098 18.219 10.117 1 95.25 77 GLY A CA 1
ATOM 579 C C . GLY A 1 77 ? -7.641 17.891 8.742 1 95.25 77 GLY A C 1
ATOM 580 O O . GLY A 1 77 ? -8.719 18.344 8.359 1 95.25 77 GLY A O 1
ATOM 581 N N . VAL A 1 78 ? -6.953 17.188 7.977 1 97.06 78 VAL A N 1
ATOM 582 C CA . VAL A 1 78 ? -7.41 16.797 6.645 1 97.06 78 VAL A CA 1
ATOM 583 C C . VAL A 1 78 ? -8.383 15.633 6.742 1 97.06 78 VAL A C 1
ATOM 585 O O . VAL A 1 78 ? -8.047 14.578 7.297 1 97.06 78 VAL A O 1
ATOM 588 N N . ALA A 1 79 ? -9.547 15.758 6.242 1 97.56 79 ALA A N 1
ATOM 589 C CA . ALA A 1 79 ? -10.609 14.766 6.414 1 97.56 79 ALA A CA 1
ATOM 590 C C . ALA A 1 79 ? -10.398 13.57 5.488 1 97.56 79 ALA A C 1
ATOM 592 O O . ALA A 1 79 ? -10.672 12.43 5.871 1 97.56 79 ALA A O 1
ATOM 593 N N . LYS A 1 80 ? -9.969 13.891 4.238 1 98.56 80 LYS A N 1
ATOM 594 C CA . LYS A 1 80 ? -9.789 12.828 3.25 1 98.56 80 LYS A CA 1
ATOM 595 C C . LYS A 1 80 ? -8.383 12.859 2.658 1 98.56 80 LYS A C 1
ATOM 597 O O . LYS A 1 80 ? -7.887 13.922 2.277 1 98.56 80 LYS A O 1
ATOM 602 N N . VAL A 1 81 ? -7.699 11.664 2.615 1 98.81 81 VAL A N 1
ATOM 603 C CA . VAL A 1 81 ? -6.363 11.508 2.049 1 98.81 81 VAL A CA 1
ATOM 604 C C . VAL A 1 81 ? -6.355 10.359 1.042 1 98.81 81 VAL A C 1
ATOM 606 O O . VAL A 1 81 ? -6.957 9.312 1.283 1 98.81 81 VAL A O 1
ATOM 609 N N . GLN A 1 82 ? -5.773 10.594 -0.064 1 98.81 82 GLN A N 1
ATOM 610 C CA . GLN A 1 82 ? -5.617 9.539 -1.065 1 98.81 82 GLN A CA 1
ATOM 611 C C . GLN A 1 82 ? -4.152 9.391 -1.476 1 98.81 82 GLN A C 1
ATOM 613 O O . GLN A 1 82 ? -3.424 10.375 -1.571 1 98.81 82 GLN A O 1
ATOM 618 N N . SER A 1 83 ? -3.725 8.164 -1.757 1 98.81 83 SER A N 1
ATOM 619 C CA . SER A 1 83 ? -2.393 7.891 -2.287 1 98.81 83 SER A CA 1
ATOM 620 C C . SER A 1 83 ? -2.463 6.988 -3.514 1 98.81 83 SER A C 1
ATOM 622 O O . SER A 1 83 ? -3.318 6.105 -3.594 1 98.81 83 SER A O 1
ATOM 624 N N . GLU A 1 84 ? -1.583 7.242 -4.465 1 98.88 84 GLU A N 1
ATOM 625 C CA . GLU A 1 84 ? -1.195 6.297 -5.504 1 98.88 84 GLU A CA 1
ATOM 626 C C . GLU A 1 84 ? 0.159 5.664 -5.199 1 98.88 84 GLU A C 1
ATOM 628 O O . GLU A 1 84 ? 1.134 6.371 -4.934 1 98.88 84 GLU A O 1
ATOM 633 N N . ILE A 1 85 ? 0.171 4.324 -5.156 1 98.94 85 ILE A N 1
ATOM 634 C CA . ILE A 1 85 ? 1.388 3.594 -4.824 1 98.94 85 ILE A CA 1
ATOM 635 C C . ILE A 1 85 ? 1.751 2.646 -5.965 1 98.94 85 ILE A C 1
ATOM 637 O O . ILE A 1 85 ? 0.906 1.886 -6.441 1 98.94 85 ILE A O 1
ATOM 641 N N . ARG A 1 86 ? 2.918 2.762 -6.488 1 98.88 86 ARG A N 1
ATOM 642 C CA . ARG A 1 86 ? 3.527 1.718 -7.309 1 98.88 86 ARG A CA 1
ATOM 643 C C . ARG A 1 86 ? 4.574 0.943 -6.516 1 98.88 86 ARG A C 1
ATOM 645 O O . ARG A 1 86 ? 5.551 1.523 -6.035 1 98.88 86 ARG A O 1
ATOM 652 N N . ILE A 1 87 ? 4.352 -0.343 -6.355 1 98.94 87 ILE A N 1
ATOM 653 C CA . ILE A 1 87 ? 5.223 -1.126 -5.484 1 98.94 87 ILE A CA 1
ATOM 654 C C . ILE A 1 87 ? 5.609 -2.43 -6.18 1 98.94 87 ILE A C 1
ATOM 656 O O . ILE A 1 87 ? 4.777 -3.059 -6.84 1 98.94 87 ILE A O 1
ATOM 660 N N . GLY A 1 88 ? 6.848 -2.787 -6.051 1 98.88 88 GLY A N 1
ATOM 661 C CA . GLY A 1 88 ? 7.371 -3.984 -6.691 1 98.88 88 GLY A CA 1
ATOM 662 C C . GLY A 1 88 ? 8.141 -4.879 -5.738 1 98.88 88 GLY A C 1
ATOM 663 O O . GLY A 1 88 ? 8.789 -4.398 -4.809 1 98.88 88 GLY A O 1
ATOM 664 N N . THR A 1 89 ? 8.039 -6.148 -5.918 1 98.88 89 THR A N 1
ATOM 665 C CA . THR A 1 89 ? 8.781 -7.168 -5.184 1 98.88 89 THR A CA 1
ATOM 666 C C . THR A 1 89 ? 9.492 -8.125 -6.141 1 98.88 89 THR A C 1
ATOM 668 O O . THR A 1 89 ? 9.023 -8.344 -7.262 1 98.88 89 THR A O 1
ATOM 671 N N . LYS A 1 90 ? 10.633 -8.617 -5.66 1 98.56 90 LYS A N 1
ATOM 672 C CA . LYS A 1 90 ? 11.406 -9.609 -6.395 1 98.56 90 LYS A CA 1
ATOM 673 C C . LYS A 1 90 ? 11.703 -10.828 -5.523 1 98.56 90 LYS A C 1
ATOM 675 O O . LYS A 1 90 ? 11.977 -10.688 -4.328 1 98.56 90 LYS A O 1
ATOM 680 N N . ASN A 1 91 ? 11.445 -11.922 -6.09 1 90.75 91 ASN A N 1
ATOM 681 C CA . ASN A 1 91 ? 11.852 -13.18 -5.465 1 90.75 91 ASN A CA 1
ATOM 682 C C . ASN A 1 91 ? 13.125 -13.734 -6.105 1 90.75 91 ASN A C 1
ATOM 684 O O . ASN A 1 91 ? 13.109 -14.125 -7.273 1 90.75 91 ASN A O 1
ATOM 688 N N . ARG A 1 92 ? 14.367 -13.422 -5.41 1 76.75 92 ARG A N 1
ATOM 689 C CA . ARG A 1 92 ? 15.633 -13.945 -5.922 1 76.75 92 ARG A CA 1
ATOM 690 C C . ARG A 1 92 ? 15.961 -15.297 -5.285 1 76.75 92 ARG A C 1
ATOM 692 O O . ARG A 1 92 ? 15.57 -15.562 -4.152 1 76.75 92 ARG A O 1
ATOM 699 N N . MET B 1 1 ? 4.508 16.672 16.609 1 88.25 1 MET B N 1
ATOM 700 C CA . MET B 1 1 ? 3.678 15.477 16.719 1 88.25 1 MET B CA 1
ATOM 701 C C . MET B 1 1 ? 4.477 14.312 17.281 1 88.25 1 MET B C 1
ATOM 703 O O . MET B 1 1 ? 5.676 14.188 17.031 1 88.25 1 MET B O 1
ATOM 707 N N . ASP B 1 2 ? 3.828 13.555 18.172 1 94.38 2 ASP B N 1
ATOM 708 C CA . ASP B 1 2 ? 4.48 12.344 18.641 1 94.38 2 ASP B CA 1
ATOM 709 C C . ASP B 1 2 ? 4.164 11.156 17.734 1 94.38 2 ASP B C 1
ATOM 711 O O . ASP B 1 2 ? 3.107 10.539 17.859 1 94.38 2 ASP B O 1
ATOM 715 N N . TYR B 1 3 ? 5.121 10.844 16.922 1 95.62 3 TYR B N 1
ATOM 716 C CA . TYR B 1 3 ? 4.902 9.828 15.891 1 95.62 3 TYR B CA 1
ATOM 717 C C . TYR B 1 3 ? 4.773 8.445 16.516 1 95.62 3 TYR B C 1
ATOM 719 O O . TYR B 1 3 ? 4.262 7.52 15.875 1 95.62 3 TYR B O 1
ATOM 727 N N . ASN B 1 4 ? 5.254 8.273 17.688 1 93.94 4 ASN B N 1
ATOM 728 C CA . ASN B 1 4 ? 5.207 6.969 18.344 1 93.94 4 ASN B CA 1
ATOM 729 C C . ASN B 1 4 ? 3.779 6.578 18.719 1 93.94 4 ASN B C 1
ATOM 731 O O . ASN B 1 4 ? 3.494 5.406 18.953 1 93.94 4 ASN B O 1
ATOM 735 N N . LEU B 1 5 ? 2.941 7.52 18.766 1 95.06 5 LEU B N 1
ATOM 736 C CA . LEU B 1 5 ? 1.558 7.273 19.156 1 95.06 5 LEU B CA 1
ATOM 737 C C . LEU B 1 5 ? 0.661 7.125 17.938 1 95.06 5 LEU B C 1
ATOM 739 O O . LEU B 1 5 ? -0.539 6.871 18.062 1 95.06 5 LEU B O 1
ATOM 743 N N . LEU B 1 6 ? 1.23 7.285 16.828 1 97 6 LEU B N 1
ATOM 744 C CA . LEU B 1 6 ? 0.454 7.219 15.586 1 97 6 LEU B CA 1
ATOM 745 C C . LEU B 1 6 ? 0.216 5.773 15.172 1 97 6 LEU B C 1
ATOM 747 O O . LEU B 1 6 ? 1.144 4.957 15.18 1 97 6 LEU B O 1
ATOM 751 N N . SER B 1 7 ? -1.032 5.531 14.891 1 97.88 7 SER B N 1
ATOM 752 C CA . SER B 1 7 ? -1.386 4.238 14.312 1 97.88 7 SER B CA 1
ATOM 753 C C . SER B 1 7 ? -1.86 4.383 12.875 1 97.88 7 SER B C 1
ATOM 755 O O . SER B 1 7 ? -2.283 5.465 12.461 1 97.88 7 SER B O 1
ATOM 757 N N . THR B 1 8 ? -1.806 3.367 12.125 1 98.69 8 THR B N 1
ATOM 758 C CA . THR B 1 8 ? -2.354 3.375 10.773 1 98.69 8 THR B CA 1
ATOM 759 C C . THR B 1 8 ? -3.867 3.553 10.805 1 98.69 8 THR B C 1
ATOM 761 O O . THR B 1 8 ? -4.504 3.328 11.836 1 98.69 8 THR B O 1
ATOM 764 N N . PRO B 1 9 ? -4.414 3.988 9.719 1 98.69 9 PRO B N 1
ATOM 765 C CA . PRO B 1 9 ? -5.852 4.27 9.711 1 98.69 9 PRO B CA 1
ATOM 766 C C . PRO B 1 9 ? -6.699 3.027 9.961 1 98.69 9 PRO B C 1
ATOM 768 O O . PRO B 1 9 ? -6.375 1.943 9.469 1 98.69 9 PRO B O 1
ATOM 771 N N . PRO B 1 10 ? -7.754 3.176 10.688 1 98.62 10 PRO B N 1
ATOM 772 C CA . PRO B 1 10 ? -8.594 2.023 11.023 1 98.62 10 PRO B CA 1
ATOM 773 C C . PRO B 1 10 ? -9.484 1.586 9.867 1 98.62 10 PRO B C 1
ATOM 775 O O . PRO B 1 10 ? -10.109 0.521 9.93 1 98.62 10 PRO B O 1
ATOM 778 N N . LYS B 1 11 ? -9.648 2.467 8.883 1 98.75 11 LYS B N 1
ATOM 779 C CA . LYS B 1 11 ? -10.445 2.123 7.707 1 98.75 11 LYS B CA 1
ATOM 780 C C . LYS B 1 11 ? -9.82 2.691 6.438 1 98.75 11 LYS B C 1
ATOM 782 O O . LYS B 1 11 ? -9.352 3.832 6.426 1 98.75 11 LYS B O 1
ATOM 787 N N . CYS B 1 12 ? -9.875 1.899 5.387 1 98.88 12 CYS B N 1
ATOM 788 C CA . CYS B 1 12 ? -9.469 2.369 4.066 1 98.88 12 CYS B CA 1
ATOM 789 C C . CYS B 1 12 ? -10.156 1.577 2.967 1 98.88 12 CYS B C 1
ATOM 791 O O . CYS B 1 12 ? -10.742 0.523 3.225 1 98.88 12 CYS B O 1
ATOM 793 N N . LEU B 1 13 ? -10.172 2.176 1.854 1 98.94 13 LEU B N 1
ATOM 794 C CA . LEU B 1 13 ? -10.578 1.562 0.594 1 98.94 13 LEU B CA 1
ATOM 795 C C . LEU B 1 13 ? -9.453 1.615 -0.427 1 98.94 13 LEU B C 1
ATOM 797 O O . LEU B 1 13 ? -8.828 2.664 -0.622 1 98.94 13 LEU B O 1
ATOM 801 N N . ALA B 1 14 ? -9.188 0.484 -1.032 1 98.94 14 ALA B N 1
ATOM 802 C CA . ALA B 1 14 ? -8.078 0.419 -1.985 1 98.94 14 ALA B CA 1
ATOM 803 C C . ALA B 1 14 ? -8.5 -0.301 -3.264 1 98.94 14 ALA B C 1
ATOM 805 O O . ALA B 1 14 ? -9.258 -1.271 -3.215 1 98.94 14 ALA B O 1
ATOM 806 N N . ASP B 1 15 ? -8.039 0.186 -4.352 1 98.81 15 ASP B N 1
ATOM 807 C CA . ASP B 1 15 ? -8.016 -0.515 -5.633 1 98.81 15 ASP B CA 1
ATOM 808 C C . ASP B 1 15 ? -6.598 -0.923 -6.008 1 98.81 15 ASP B C 1
ATOM 810 O O . ASP B 1 15 ? -5.688 -0.089 -6.023 1 98.81 15 ASP B O 1
ATOM 814 N N . PHE B 1 16 ? -6.359 -2.197 -6.191 1 98.44 16 PHE B N 1
ATOM 815 C CA . PHE B 1 16 ? -5 -2.543 -6.594 1 98.44 16 PHE B CA 1
ATOM 816 C C . PHE B 1 16 ? -5.012 -3.457 -7.812 1 98.44 16 PHE B C 1
ATOM 818 O O . PHE B 1 16 ? -5.914 -4.285 -7.965 1 98.44 16 PHE B O 1
ATOM 825 N N . ASN B 1 17 ? -4.066 -3.176 -8.625 1 98.44 17 ASN B N 1
ATOM 826 C CA . ASN B 1 17 ? -3.766 -3.967 -9.812 1 98.44 17 ASN B CA 1
ATOM 827 C C . ASN B 1 17 ? -2.398 -4.641 -9.711 1 98.44 17 ASN B C 1
ATOM 829 O O . ASN B 1 17 ? -1.39 -3.969 -9.484 1 98.44 17 ASN B O 1
ATOM 833 N N . LEU B 1 18 ? -2.398 -5.969 -9.789 1 98.56 18 LEU B N 1
ATOM 834 C CA . LEU B 1 18 ? -1.175 -6.754 -9.68 1 98.56 18 LEU B CA 1
ATOM 835 C C . LEU B 1 18 ? -0.77 -7.32 -11.031 1 98.56 18 LEU B C 1
ATOM 837 O O . LEU B 1 18 ? -1.6 -7.891 -11.75 1 98.56 18 LEU B O 1
ATOM 841 N N . VAL B 1 19 ? 0.526 -7.172 -11.344 1 97.69 19 VAL B N 1
ATOM 842 C CA . VAL B 1 19 ? 1.039 -7.652 -12.625 1 97.69 19 VAL B CA 1
ATOM 843 C C . VAL B 1 19 ? 2.297 -8.484 -12.391 1 97.69 19 VAL B C 1
ATOM 845 O O . VAL B 1 19 ? 3.293 -7.988 -11.867 1 97.69 19 VAL B O 1
ATOM 848 N N . PRO B 1 20 ? 2.227 -9.766 -12.758 1 97.88 20 PRO B N 1
ATOM 849 C CA . PRO B 1 20 ? 3.469 -10.531 -12.828 1 97.88 20 PRO B CA 1
ATOM 850 C C . PRO B 1 20 ? 4.363 -10.109 -13.992 1 97.88 20 PRO B C 1
ATOM 852 O O . PRO B 1 20 ? 3.871 -9.883 -15.102 1 97.88 20 PRO B O 1
ATOM 855 N N . ILE B 1 21 ? 5.547 -9.961 -13.75 1 97 21 ILE B N 1
ATOM 856 C CA . ILE B 1 21 ? 6.461 -9.469 -14.773 1 97 21 ILE B CA 1
ATOM 857 C C . ILE B 1 21 ? 7.402 -10.594 -15.203 1 97 21 ILE B C 1
ATOM 859 O O . ILE B 1 21 ? 7.938 -11.32 -14.359 1 97 21 ILE B O 1
ATOM 863 N N . GLY B 1 22 ? 7.629 -10.742 -16.469 1 93.62 22 GLY B N 1
ATOM 864 C CA . GLY B 1 22 ? 8.617 -11.672 -16.984 1 93.62 22 GLY B CA 1
ATOM 865 C C . GLY B 1 22 ? 8.094 -13.094 -17.094 1 93.62 22 GLY B C 1
ATOM 866 O O . GLY B 1 22 ? 8.867 -14.055 -16.969 1 93.62 22 GLY B O 1
ATOM 867 N N . THR B 1 23 ? 6.879 -13.312 -17.125 1 93.06 23 THR B N 1
ATOM 868 C CA . THR B 1 23 ? 6.316 -14.664 -17.141 1 93.06 23 THR B CA 1
ATOM 869 C C . THR B 1 23 ? 6.391 -15.258 -18.547 1 93.06 23 THR B C 1
ATOM 871 O O . THR B 1 23 ? 6.242 -16.469 -18.719 1 93.06 23 THR B O 1
ATOM 874 N N . GLY B 1 24 ? 6.641 -14.5 -19.531 1 92.38 24 GLY B N 1
ATOM 875 C CA . GLY B 1 24 ? 6.68 -14.969 -20.906 1 92.38 24 GLY B CA 1
ATOM 876 C C . GLY B 1 24 ? 5.305 -15.25 -21.484 1 92.38 24 GLY B C 1
ATOM 877 O O . GLY B 1 24 ? 5.188 -15.82 -22.578 1 92.38 24 GLY B O 1
ATOM 878 N N . GLU B 1 25 ? 4.316 -15.07 -20.75 1 90.44 25 GLU B N 1
ATOM 879 C CA . GLU B 1 25 ? 2.936 -15.289 -21.172 1 90.44 25 GLU B CA 1
ATOM 880 C C . GLU B 1 25 ? 2.131 -13.992 -21.125 1 90.44 25 GLU B C 1
ATOM 882 O O . GLU B 1 25 ? 2.391 -13.125 -20.297 1 90.44 25 GLU B O 1
ATOM 887 N N . ALA B 1 26 ? 1.307 -14.039 -22.109 1 90 26 ALA B N 1
ATOM 888 C CA . ALA B 1 26 ? 0.451 -12.859 -22.141 1 90 26 ALA B CA 1
ATOM 889 C C . ALA B 1 26 ? -0.61 -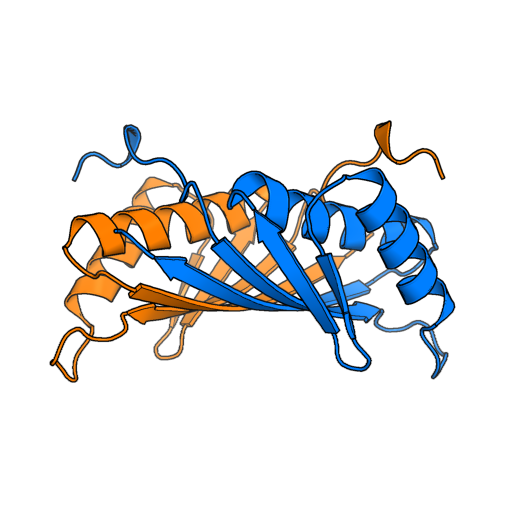12.922 -21.047 1 90 26 ALA B C 1
ATOM 891 O O . ALA B 1 26 ? -0.969 -11.898 -20.453 1 90 26 ALA B O 1
ATOM 892 N N . SER B 1 27 ? -1.044 -13.977 -20.812 1 94.75 27 SER B N 1
ATOM 893 C CA . SER B 1 27 ? -2.113 -14.156 -19.844 1 94.75 27 SER B CA 1
ATOM 894 C C . SER B 1 27 ? -1.551 -14.406 -18.438 1 94.75 27 SER B C 1
ATOM 896 O O . SER B 1 27 ? -0.579 -15.148 -18.281 1 94.75 27 SER B O 1
ATOM 898 N N . ILE B 1 28 ? -2.25 -13.594 -17.516 1 95.5 28 ILE B N 1
ATOM 899 C CA . ILE B 1 28 ? -1.859 -13.812 -16.125 1 95.5 28 ILE B CA 1
ATOM 900 C C . ILE B 1 28 ? -3.041 -14.383 -15.344 1 95.5 28 ILE B C 1
ATOM 902 O O . ILE B 1 28 ? -3.162 -14.156 -14.141 1 95.5 28 ILE B O 1
ATOM 906 N N . ALA B 1 29 ? -3.836 -15.078 -15.953 1 95.38 29 ALA B N 1
ATOM 907 C CA . ALA B 1 29 ? -5.094 -15.562 -15.391 1 95.38 29 ALA B CA 1
ATOM 908 C C . ALA B 1 29 ? -4.848 -16.5 -14.211 1 95.38 29 ALA B C 1
ATOM 910 O O . ALA B 1 29 ? -5.594 -16.469 -13.227 1 95.38 29 ALA B O 1
ATOM 911 N N . GLU B 1 30 ? -3.9 -17.297 -14.273 1 95.56 30 GLU B N 1
ATOM 912 C CA . GLU B 1 30 ? -3.619 -18.234 -13.195 1 95.56 30 GLU B CA 1
ATOM 913 C C . GLU B 1 30 ? -3.141 -17.516 -11.938 1 95.56 30 GLU B C 1
ATOM 915 O O . GLU B 1 30 ? -3.521 -17.875 -10.82 1 95.56 30 GLU B O 1
ATOM 920 N N . GLU B 1 31 ? -2.289 -16.547 -12.188 1 96.75 31 GLU B N 1
ATOM 921 C CA . GLU B 1 31 ? -1.839 -15.742 -11.062 1 96.75 31 GLU B CA 1
ATOM 922 C C . GLU B 1 31 ? -3.006 -15 -10.414 1 96.75 31 GLU B C 1
ATOM 924 O O . GLU B 1 31 ? -3.113 -14.953 -9.188 1 96.75 31 GLU B O 1
ATOM 929 N N . LEU B 1 32 ? -3.891 -14.492 -11.219 1 96.81 32 LEU B N 1
ATOM 930 C CA . LEU B 1 32 ? -5.039 -13.758 -10.695 1 96.81 32 LEU B CA 1
ATOM 931 C C . LEU B 1 32 ? -5.984 -14.695 -9.945 1 96.81 32 LEU B C 1
ATOM 933 O O . LEU B 1 32 ? -6.559 -14.32 -8.922 1 96.81 32 LEU B O 1
ATOM 937 N N . ALA B 1 33 ? -6.145 -15.867 -10.445 1 97.38 33 ALA B N 1
ATOM 938 C CA . ALA B 1 33 ? -6.945 -16.859 -9.742 1 97.38 33 ALA B CA 1
ATOM 939 C C . ALA B 1 33 ? -6.352 -17.172 -8.367 1 97.38 33 ALA B C 1
ATOM 941 O O . ALA B 1 33 ? -7.082 -17.344 -7.391 1 97.38 33 ALA B O 1
ATOM 942 N N . GLU B 1 34 ? -5.047 -17.281 -8.398 1 97.56 34 GLU B N 1
ATOM 943 C CA . GLU B 1 34 ? -4.363 -17.516 -7.133 1 97.56 34 GLU B CA 1
ATOM 944 C C . GLU B 1 34 ? -4.59 -16.359 -6.16 1 97.56 34 GLU B C 1
ATOM 946 O O . GLU B 1 34 ? -4.855 -16.578 -4.977 1 97.56 34 GLU B O 1
ATOM 951 N N . VAL B 1 35 ? -4.508 -15.141 -6.625 1 98.31 35 VAL B N 1
ATOM 952 C CA . VAL B 1 35 ? -4.762 -13.953 -5.812 1 98.31 35 VAL B CA 1
ATOM 953 C C . VAL B 1 35 ? -6.191 -13.992 -5.277 1 98.31 35 VAL B C 1
ATOM 955 O O . VAL B 1 35 ? -6.43 -13.703 -4.102 1 98.31 35 VAL B O 1
ATOM 958 N N . GLU B 1 36 ? -7.094 -14.359 -6.082 1 98.19 36 GLU B N 1
ATOM 959 C CA . GLU B 1 36 ? -8.492 -14.43 -5.66 1 98.19 36 GLU B CA 1
ATOM 960 C C . GLU B 1 36 ? -8.68 -15.461 -4.551 1 98.19 36 GLU B C 1
ATOM 962 O O . GLU B 1 36 ? -9.383 -15.195 -3.57 1 98.19 36 GLU B O 1
ATOM 967 N N . ARG B 1 37 ? -8.125 -16.578 -4.699 1 98.19 37 ARG B N 1
ATOM 968 C CA . ARG B 1 37 ? -8.219 -17.594 -3.662 1 98.19 37 ARG B CA 1
ATOM 969 C C . ARG B 1 37 ? -7.629 -17.094 -2.346 1 98.19 37 ARG B C 1
ATOM 971 O O . ARG B 1 37 ? -8.219 -17.297 -1.281 1 98.19 37 ARG B O 1
ATOM 978 N N . LEU B 1 38 ? -6.52 -16.516 -2.469 1 98.62 38 LEU B N 1
ATOM 979 C CA . LEU B 1 38 ? -5.875 -15.945 -1.287 1 98.62 38 LEU B CA 1
ATOM 980 C C . LEU B 1 38 ? -6.781 -14.93 -0.606 1 98.62 38 LEU B C 1
ATOM 982 O O . LEU B 1 38 ? -6.949 -14.961 0.615 1 98.62 38 LEU B O 1
ATOM 986 N N . LEU B 1 39 ? -7.34 -14.023 -1.396 1 98.62 39 LEU B N 1
ATOM 987 C CA . LEU B 1 39 ? -8.172 -12.969 -0.83 1 98.62 39 LEU B CA 1
ATOM 988 C C . LEU B 1 39 ? -9.398 -13.555 -0.143 1 98.62 39 LEU B C 1
ATOM 990 O O . LEU B 1 39 ? -9.805 -13.086 0.923 1 98.62 39 LEU B O 1
ATOM 994 N N . LYS B 1 40 ? -9.945 -14.578 -0.734 1 98.25 40 LYS B N 1
ATOM 995 C CA . LYS B 1 40 ? -11.062 -15.281 -0.104 1 98.25 40 LYS B CA 1
ATOM 996 C C . LYS B 1 40 ? -10.648 -15.883 1.236 1 98.25 40 LYS B C 1
ATOM 998 O O . LYS B 1 40 ? -11.391 -15.789 2.217 1 98.25 40 LYS B O 1
ATOM 1003 N N . HIS B 1 41 ? -9.492 -16.375 1.232 1 98.38 41 HIS B N 1
ATOM 1004 C CA . HIS B 1 41 ? -8.969 -16.984 2.449 1 98.38 41 HIS B CA 1
ATOM 1005 C C . HIS B 1 41 ? -8.75 -15.945 3.543 1 98.38 41 HIS B C 1
ATOM 1007 O O . HIS B 1 41 ? -8.984 -16.219 4.723 1 98.38 41 HIS B O 1
ATOM 1013 N N . THR B 1 42 ? -8.25 -14.727 3.232 1 97.62 42 THR B N 1
ATOM 1014 C CA . THR B 1 42 ? -7.93 -13.68 4.195 1 97.62 42 THR B CA 1
ATOM 1015 C C . THR B 1 42 ? -9.188 -13.172 4.887 1 97.62 42 THR B C 1
ATOM 1017 O O . THR B 1 42 ? -9.133 -12.688 6.023 1 97.62 42 THR B O 1
ATOM 1020 N N . GLY B 1 43 ? -10.258 -13.141 4.133 1 97.88 43 GLY B N 1
ATOM 1021 C CA . GLY B 1 43 ? -11.523 -12.648 4.664 1 97.88 43 GLY B CA 1
ATOM 1022 C C . GLY B 1 43 ? -11.695 -11.148 4.504 1 97.88 43 GLY B C 1
ATOM 1023 O O . GLY B 1 43 ? -12.719 -10.594 4.898 1 97.88 43 GLY B O 1
ATOM 1024 N N . VAL B 1 44 ? -10.68 -10.5 4.035 1 98.69 44 VAL B N 1
ATOM 1025 C CA . VAL B 1 44 ? -10.836 -9.07 3.793 1 98.69 44 VAL B CA 1
ATOM 1026 C C . VAL B 1 44 ? -11.93 -8.836 2.76 1 98.69 44 VA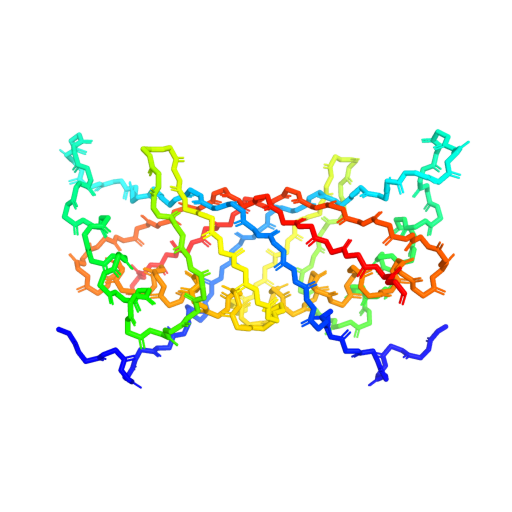L B C 1
ATOM 1028 O O . VAL B 1 44 ? -12.008 -9.547 1.757 1 98.69 44 VAL B O 1
ATOM 1031 N N . LYS B 1 45 ? -12.82 -7.891 2.998 1 98.81 45 LYS B N 1
ATOM 1032 C CA . LYS B 1 45 ? -13.836 -7.531 2.014 1 98.81 45 LYS B CA 1
ATOM 1033 C C . LYS B 1 45 ? -13.195 -7.125 0.689 1 98.81 45 LYS B C 1
ATOM 1035 O O . LYS B 1 45 ? -12.359 -6.219 0.649 1 98.81 45 LYS B O 1
ATOM 1040 N N . HIS B 1 46 ? -13.57 -7.82 -0.368 1 98.88 46 HIS B N 1
ATOM 1041 C CA . HIS B 1 46 ? -12.969 -7.508 -1.659 1 98.88 46 HIS B CA 1
ATOM 1042 C C . HIS B 1 46 ? -13.93 -7.801 -2.803 1 98.88 46 HIS B C 1
ATOM 1044 O O . HIS B 1 46 ? -14.867 -8.594 -2.646 1 98.88 46 HIS B O 1
ATOM 1050 N N . THR B 1 47 ? -13.695 -7.078 -3.926 1 98.69 47 THR B N 1
ATOM 1051 C CA . THR B 1 47 ? -14.391 -7.316 -5.188 1 98.69 47 THR B CA 1
ATOM 1052 C C . THR B 1 47 ? -13.391 -7.395 -6.344 1 98.69 47 THR B C 1
ATOM 1054 O O . THR B 1 47 ? -12.656 -6.438 -6.598 1 98.69 47 THR B O 1
ATOM 1057 N N . MET B 1 48 ? -13.484 -8.5 -6.992 1 97.88 48 MET B N 1
ATOM 1058 C CA . MET B 1 48 ? -12.625 -8.672 -8.164 1 97.88 48 MET B CA 1
ATOM 1059 C C . MET B 1 48 ? -13.227 -7.969 -9.383 1 97.88 48 MET B C 1
ATOM 1061 O O . MET B 1 48 ? -14.414 -8.117 -9.664 1 97.88 48 MET B O 1
ATOM 1065 N N . GLN B 1 49 ? -12.391 -7.211 -10.039 1 96.69 49 GLN B N 1
ATOM 1066 C CA . GLN B 1 49 ? -12.781 -6.578 -11.289 1 96.69 49 GLN B CA 1
ATOM 1067 C C . GLN B 1 49 ? -11.773 -6.891 -12.398 1 96.69 49 GLN B C 1
ATOM 1069 O O . GLN B 1 49 ? -10.711 -7.453 -12.133 1 96.69 49 GLN B O 1
ATOM 1074 N N . THR B 1 50 ? -12.18 -6.602 -13.625 1 94.06 50 THR B N 1
ATOM 1075 C CA . THR B 1 50 ? -11.367 -6.914 -14.789 1 94.06 50 THR B CA 1
ATOM 1076 C C . THR B 1 50 ? -10.016 -6.211 -14.711 1 94.06 50 THR B C 1
ATOM 1078 O O . THR B 1 50 ? -8.992 -6.766 -15.117 1 94.06 50 THR B O 1
ATOM 1081 N N . THR B 1 51 ? -9.969 -4.977 -14.133 1 95 51 THR B N 1
ATOM 1082 C CA . THR B 1 51 ? -8.773 -4.156 -14.219 1 95 51 THR B CA 1
ATOM 1083 C C . THR B 1 51 ? -8.086 -4.047 -12.859 1 95 51 THR B C 1
ATOM 1085 O O . THR B 1 51 ? -7.125 -3.293 -12.703 1 95 51 THR B O 1
ATOM 1088 N N . GLY B 1 52 ? -8.617 -4.77 -11.867 1 97.62 52 GLY B N 1
ATOM 1089 C CA . GLY B 1 52 ? -8.07 -4.715 -10.516 1 97.62 52 GLY B CA 1
ATOM 1090 C C . GLY B 1 52 ? -9.008 -5.27 -9.469 1 97.62 52 GLY B C 1
ATOM 1091 O O . GLY B 1 52 ? -9.992 -5.941 -9.797 1 97.62 52 GLY B O 1
ATOM 1092 N N . THR B 1 53 ? -8.633 -5.09 -8.242 1 98.75 53 THR B N 1
ATOM 1093 C CA . THR B 1 53 ? -9.438 -5.566 -7.117 1 98.75 53 THR B CA 1
ATOM 1094 C C . THR B 1 53 ? -9.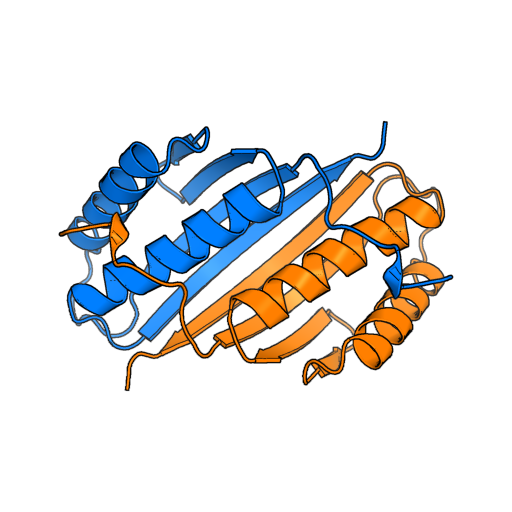656 -4.453 -6.102 1 98.75 53 THR B C 1
ATOM 1096 O O . THR B 1 53 ? -8.727 -3.717 -5.762 1 98.75 53 THR B O 1
ATOM 1099 N N . VAL B 1 54 ? -10.844 -4.328 -5.68 1 98.88 54 VAL B N 1
ATOM 1100 C CA . VAL B 1 54 ? -11.18 -3.371 -4.633 1 98.88 54 VAL B CA 1
ATOM 1101 C C . VAL B 1 54 ? -11.203 -4.074 -3.277 1 98.88 54 VAL B C 1
ATOM 1103 O O . VAL B 1 54 ? -11.781 -5.152 -3.139 1 98.88 54 VAL B O 1
ATOM 1106 N N . LEU B 1 55 ? -10.531 -3.547 -2.303 1 98.94 55 LEU B N 1
ATOM 1107 C CA . LEU B 1 55 ? -10.508 -4.059 -0.936 1 98.94 55 LEU B CA 1
ATOM 1108 C C . LEU B 1 55 ? -10.945 -2.988 0.055 1 98.94 55 LEU B C 1
ATOM 1110 O O . LEU B 1 55 ? -10.688 -1.8 -0.152 1 98.94 55 LEU B O 1
ATOM 1114 N N . GLU B 1 56 ? -11.562 -3.424 1.07 1 98.94 56 GLU B N 1
ATOM 1115 C CA . GLU B 1 56 ? -12 -2.543 2.15 1 98.94 56 GLU B CA 1
ATOM 1116 C C . GLU B 1 56 ? -11.742 -3.176 3.516 1 98.94 56 GLU B C 1
ATOM 1118 O O . GLU B 1 56 ? -12.016 -4.359 3.717 1 98.94 56 GLU B O 1
ATOM 1123 N N . GLY B 1 57 ? -11.25 -2.398 4.461 1 98.88 57 GLY B N 1
ATOM 1124 C CA . GLY B 1 57 ? -10.945 -2.846 5.812 1 98.88 57 GLY B CA 1
ATOM 1125 C C . GLY B 1 57 ? -9.984 -1.925 6.543 1 98.88 57 GLY B C 1
ATOM 1126 O O . GLY B 1 57 ? -9.867 -0.747 6.199 1 98.88 57 GLY B O 1
ATOM 1127 N N . THR B 1 58 ? -9.352 -2.479 7.621 1 98.88 58 THR B N 1
ATOM 1128 C CA . THR B 1 58 ? -8.281 -1.697 8.227 1 98.88 58 THR B CA 1
ATOM 1129 C C . THR B 1 58 ? -7.086 -1.584 7.285 1 98.88 58 THR B C 1
ATOM 1131 O O . THR B 1 58 ? -6.887 -2.443 6.422 1 98.88 58 THR B O 1
ATOM 1134 N N . TRP B 1 59 ? -6.387 -0.511 7.418 1 98.88 59 TRP B N 1
ATOM 1135 C CA . TRP B 1 59 ? -5.176 -0.342 6.621 1 98.88 59 TRP B CA 1
ATOM 1136 C C . TRP B 1 59 ? -4.312 -1.599 6.668 1 98.88 59 TRP B C 1
ATOM 1138 O O . TRP B 1 59 ? -3.916 -2.127 5.629 1 98.88 59 TRP B O 1
ATOM 1148 N N . ASP B 1 60 ? -4.07 -2.1 7.871 1 98.81 60 ASP B N 1
ATOM 1149 C CA . ASP B 1 60 ? -3.158 -3.227 8.055 1 98.81 60 ASP B CA 1
ATOM 1150 C C . ASP B 1 60 ? -3.682 -4.477 7.348 1 98.81 60 ASP B C 1
ATOM 1152 O O . ASP B 1 60 ? -2.922 -5.188 6.688 1 98.81 60 ASP B O 1
ATOM 1156 N N . GLU B 1 61 ? -5.027 -4.723 7.508 1 98.62 61 GLU B N 1
ATOM 1157 C CA . GLU B 1 61 ? -5.625 -5.883 6.852 1 98.62 61 GLU B CA 1
ATOM 1158 C C . GLU B 1 61 ? -5.492 -5.785 5.336 1 98.62 61 GLU B C 1
ATOM 1160 O O . GLU B 1 61 ? -5.16 -6.773 4.672 1 98.62 61 GLU B O 1
ATOM 1165 N N . VAL B 1 62 ? -5.746 -4.625 4.793 1 98.94 62 VAL B N 1
ATOM 1166 C CA . VAL B 1 62 ? -5.789 -4.402 3.35 1 98.94 62 VAL B CA 1
ATOM 1167 C C . VAL B 1 62 ? -4.387 -4.547 2.764 1 98.94 62 VAL B C 1
ATOM 1169 O O . VAL B 1 62 ? -4.176 -5.316 1.823 1 98.94 62 VAL B O 1
ATOM 1172 N N . VAL B 1 63 ? -3.391 -3.916 3.346 1 98.94 63 VAL B N 1
ATOM 1173 C CA . VAL B 1 63 ? -2.061 -3.932 2.744 1 98.94 63 VAL B CA 1
ATOM 1174 C C . VAL B 1 63 ? -1.384 -5.273 3.02 1 98.94 63 VAL B C 1
ATOM 1176 O O . VAL B 1 63 ? -0.597 -5.758 2.203 1 98.94 63 VAL B O 1
ATOM 1179 N N . ASN B 1 64 ? -1.676 -5.898 4.156 1 98.88 64 ASN B N 1
ATOM 1180 C CA . ASN B 1 64 ? -1.18 -7.25 4.398 1 98.88 64 ASN B CA 1
ATOM 1181 C C . ASN B 1 64 ? -1.674 -8.227 3.332 1 98.88 64 ASN B C 1
ATOM 1183 O O . ASN B 1 64 ? -0.901 -9.039 2.826 1 98.88 64 ASN B O 1
ATOM 1187 N N . ALA B 1 65 ? -2.963 -8.141 3.008 1 98.88 65 ALA B N 1
ATOM 1188 C CA . ALA B 1 65 ? -3.531 -9.008 1.979 1 98.88 65 ALA B CA 1
ATOM 1189 C C . ALA B 1 65 ? -2.83 -8.797 0.639 1 98.88 65 ALA B C 1
ATOM 1191 O O . ALA B 1 65 ? -2.531 -9.766 -0.069 1 98.88 65 ALA B O 1
ATOM 1192 N N . ILE B 1 66 ? -2.543 -7.594 0.291 1 98.94 66 ILE B N 1
ATOM 1193 C CA . ILE B 1 66 ? -1.874 -7.289 -0.97 1 98.94 66 ILE B CA 1
ATOM 1194 C C . ILE B 1 66 ? -0.449 -7.84 -0.943 1 98.94 66 ILE B C 1
ATOM 1196 O O . ILE B 1 66 ? 0.017 -8.422 -1.926 1 98.94 66 ILE B O 1
ATOM 1200 N N . GLY B 1 67 ? 0.251 -7.648 0.164 1 98.88 67 GLY B N 1
ATOM 1201 C CA . GLY B 1 67 ? 1.579 -8.227 0.303 1 98.88 67 GLY B CA 1
ATOM 1202 C C . GLY B 1 67 ? 1.594 -9.734 0.155 1 98.88 67 GLY B C 1
ATOM 1203 O O . GLY B 1 67 ? 2.455 -10.289 -0.533 1 98.88 67 GLY B O 1
ATOM 1204 N N . LYS B 1 68 ? 0.613 -10.352 0.796 1 98.88 68 LYS B N 1
ATOM 1205 C CA . LYS B 1 68 ? 0.506 -11.805 0.685 1 98.88 68 LYS B CA 1
ATOM 1206 C C . LYS B 1 68 ? 0.153 -12.219 -0.74 1 98.88 68 LYS B C 1
ATOM 1208 O O . LYS B 1 68 ? 0.578 -13.281 -1.205 1 98.88 68 LYS B O 1
ATOM 1213 N N . ALA B 1 69 ? -0.622 -11.391 -1.432 1 98.81 69 ALA B N 1
ATOM 1214 C CA . ALA B 1 69 ? -0.886 -11.664 -2.842 1 98.81 69 ALA B CA 1
ATOM 1215 C C . ALA B 1 69 ? 0.411 -11.695 -3.646 1 98.81 69 ALA B C 1
ATOM 1217 O O . ALA B 1 69 ? 0.614 -12.594 -4.469 1 98.81 69 ALA B O 1
ATOM 1218 N N . HIS B 1 70 ? 1.312 -10.695 -3.438 1 98.81 70 HIS B N 1
ATOM 1219 C CA . HIS B 1 70 ? 2.625 -10.742 -4.074 1 98.81 70 HIS B CA 1
ATOM 1220 C C . HIS B 1 70 ? 3.352 -12.039 -3.754 1 98.81 70 HIS B C 1
ATOM 1222 O O . HIS B 1 70 ? 3.877 -12.703 -4.656 1 98.81 70 HIS B O 1
ATOM 1228 N N . ALA B 1 71 ? 3.371 -12.414 -2.477 1 98.69 71 ALA B N 1
ATOM 1229 C CA . ALA B 1 71 ? 4.078 -13.617 -2.027 1 98.69 71 ALA B CA 1
ATOM 1230 C C . ALA B 1 71 ? 3.508 -14.867 -2.688 1 98.69 71 ALA B C 1
ATOM 1232 O O . ALA B 1 71 ? 4.258 -15.758 -3.092 1 98.69 71 ALA B O 1
ATOM 1233 N N . ALA B 1 72 ? 2.166 -14.922 -2.783 1 98.44 72 ALA B N 1
ATOM 1234 C CA . ALA B 1 72 ? 1.512 -16.062 -3.404 1 98.44 72 ALA B CA 1
ATOM 1235 C C . ALA B 1 72 ? 1.932 -16.219 -4.863 1 98.44 72 ALA B C 1
ATOM 1237 O O . ALA B 1 72 ? 2.191 -17.328 -5.332 1 98.44 72 ALA B O 1
ATOM 1238 N N . VAL B 1 73 ? 1.983 -15.086 -5.562 1 98.25 73 VAL B N 1
ATOM 1239 C CA . VAL B 1 73 ? 2.373 -15.102 -6.969 1 98.25 73 VAL B CA 1
ATOM 1240 C C . VAL B 1 73 ? 3.842 -15.5 -7.094 1 98.25 73 VAL B C 1
ATOM 1242 O O . VAL B 1 73 ? 4.211 -16.266 -7.992 1 98.25 73 VAL B O 1
ATOM 1245 N N . HIS B 1 74 ? 4.727 -15.047 -6.18 1 98.12 74 HIS B N 1
ATOM 1246 C CA . HIS B 1 74 ? 6.117 -15.5 -6.145 1 98.12 74 HIS B CA 1
ATOM 1247 C C . HIS B 1 74 ? 6.203 -17.016 -5.957 1 98.12 74 HIS B C 1
ATOM 1249 O O . HIS B 1 74 ? 7.043 -17.672 -6.574 1 98.12 74 HIS B O 1
ATOM 1255 N N . GLN B 1 75 ? 5.34 -17.547 -5.117 1 96.81 75 GLN B N 1
ATOM 1256 C CA . GLN B 1 75 ? 5.367 -18.984 -4.836 1 96.81 75 GLN B CA 1
ATOM 1257 C C . GLN B 1 75 ? 5.016 -19.797 -6.082 1 96.81 75 GLN B C 1
ATOM 1259 O O . GLN B 1 75 ? 5.348 -20.984 -6.168 1 96.81 75 GLN B O 1
ATOM 1264 N N . ARG B 1 76 ? 4.383 -19.156 -7.062 1 94.81 76 ARG B N 1
ATOM 1265 C CA . ARG B 1 76 ? 4.066 -19.812 -8.328 1 94.81 76 ARG B CA 1
ATOM 1266 C C . ARG B 1 76 ? 5.227 -19.688 -9.312 1 94.81 76 ARG B C 1
ATOM 1268 O O . ARG B 1 76 ? 5.09 -20.031 -10.484 1 94.81 76 ARG B O 1
ATOM 1275 N N . GLY B 1 77 ? 6.25 -19.062 -8.906 1 95.25 77 GLY B N 1
ATOM 1276 C CA . GLY B 1 77 ? 7.457 -19.062 -9.719 1 95.25 77 GLY B CA 1
ATOM 1277 C C . GLY B 1 77 ? 7.707 -17.734 -10.414 1 95.25 77 GLY B C 1
ATOM 1278 O O . GLY B 1 77 ? 8.617 -17.625 -11.234 1 95.25 77 GLY B O 1
ATOM 1279 N N . VAL B 1 78 ? 6.938 -16.797 -10.188 1 97.12 78 VAL B N 1
ATOM 1280 C CA . VAL B 1 78 ? 7.117 -15.484 -10.805 1 97.12 78 VAL B CA 1
ATOM 1281 C C . VAL B 1 78 ? 8.211 -14.711 -10.07 1 97.12 78 VAL B C 1
ATOM 1283 O O . VAL B 1 78 ? 8.117 -14.5 -8.859 1 97.12 78 VAL B O 1
ATOM 1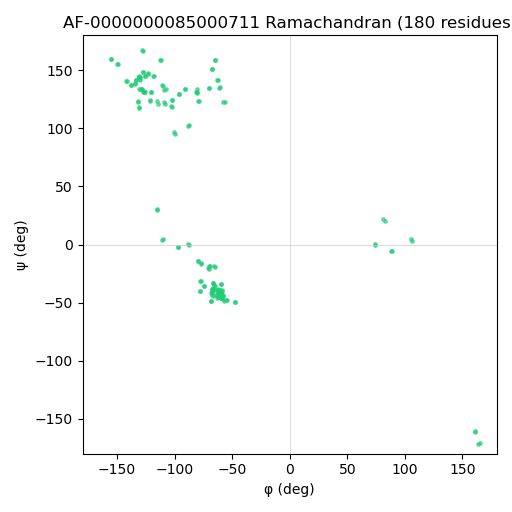286 N N . ALA B 1 79 ? 9.211 -14.281 -10.727 1 97.56 79 ALA B N 1
ATOM 1287 C CA . ALA B 1 79 ? 10.383 -13.68 -10.109 1 97.56 79 ALA B CA 1
ATOM 1288 C C . ALA B 1 79 ? 10.109 -12.234 -9.703 1 97.56 79 ALA B C 1
ATOM 1290 O O . ALA B 1 79 ? 10.586 -11.773 -8.664 1 97.56 79 ALA B O 1
ATOM 1291 N N . LYS B 1 80 ? 9.367 -11.523 -10.602 1 98.56 80 LYS B N 1
ATOM 1292 C CA . LYS B 1 80 ? 9.094 -10.109 -10.352 1 98.56 80 LYS B CA 1
ATOM 1293 C C . LYS B 1 80 ? 7.594 -9.828 -10.414 1 98.56 80 LYS B C 1
ATOM 1295 O O . LYS B 1 80 ? 6.91 -10.266 -11.344 1 98.56 80 LYS B O 1
ATOM 1300 N N . VAL B 1 81 ? 7.055 -9.109 -9.383 1 98.81 81 VAL B N 1
ATOM 1301 C CA . VAL B 1 81 ? 5.648 -8.719 -9.305 1 98.81 81 VAL B CA 1
ATOM 1302 C C . VAL B 1 81 ? 5.539 -7.219 -9.031 1 98.81 81 VAL B C 1
ATOM 1304 O O . VAL B 1 81 ? 6.289 -6.672 -8.219 1 98.81 81 VAL B O 1
ATOM 1307 N N . GLN B 1 82 ? 4.703 -6.574 -9.742 1 98.81 82 GLN B N 1
ATOM 1308 C CA . GLN B 1 82 ? 4.43 -5.156 -9.516 1 98.81 82 GLN B CA 1
ATOM 1309 C C . GLN B 1 82 ? 2.939 -4.91 -9.312 1 98.81 82 GLN B C 1
ATOM 1311 O O . GLN B 1 82 ? 2.105 -5.547 -9.953 1 98.81 82 GLN B O 1
ATOM 1316 N N . SER B 1 83 ? 2.596 -3.961 -8.453 1 98.81 83 SER B N 1
ATOM 1317 C CA . SER B 1 83 ? 1.216 -3.527 -8.258 1 98.81 83 SER B CA 1
ATOM 1318 C C . SER B 1 83 ? 1.099 -2.008 -8.32 1 98.81 83 SER B C 1
ATOM 1320 O O . SER B 1 83 ? 2.006 -1.291 -7.891 1 98.81 83 SER B O 1
ATOM 1322 N N . GLU B 1 84 ? 0 -1.534 -8.883 1 98.88 84 GLU B N 1
ATOM 1323 C CA . GLU B 1 84 ? -0.509 -0.179 -8.688 1 98.88 84 GLU B CA 1
ATOM 1324 C C . GLU B 1 84 ? -1.682 -0.161 -7.715 1 98.88 84 GLU B C 1
ATOM 1326 O O . GLU B 1 84 ? -2.641 -0.92 -7.871 1 98.88 84 GLU B O 1
ATOM 1331 N N . ILE B 1 85 ? -1.542 0.651 -6.668 1 98.94 85 ILE B N 1
ATOM 1332 C CA . ILE B 1 85 ? -2.566 0.728 -5.633 1 98.94 85 ILE B CA 1
ATOM 1333 C C . ILE B 1 85 ? -3.076 2.162 -5.516 1 98.94 85 ILE B C 1
ATOM 1335 O O . ILE B 1 85 ? -2.283 3.104 -5.418 1 98.94 85 ILE B O 1
ATOM 1339 N N . ARG B 1 86 ? -4.328 2.365 -5.648 1 98.88 86 ARG B N 1
ATOM 1340 C CA . ARG B 1 86 ? -4.988 3.588 -5.203 1 98.88 86 ARG B CA 1
ATOM 1341 C C . ARG B 1 86 ? -5.738 3.361 -3.895 1 98.88 86 ARG B C 1
ATOM 1343 O O . ARG B 1 86 ? -6.633 2.518 -3.824 1 98.88 86 ARG B O 1
ATOM 1350 N N . ILE B 1 87 ? -5.352 4.086 -2.867 1 98.94 87 ILE B N 1
ATOM 1351 C CA . ILE B 1 87 ? -5.91 3.824 -1.545 1 98.94 87 ILE B CA 1
ATOM 1352 C C . ILE B 1 87 ? -6.301 5.141 -0.88 1 98.94 87 ILE B C 1
ATOM 1354 O O . ILE B 1 87 ? -5.578 6.137 -0.988 1 98.94 87 ILE B O 1
ATOM 1358 N N . GLY B 1 88 ? -7.418 5.129 -0.243 1 98.88 88 GLY B N 1
ATOM 1359 C CA . GLY B 1 88 ? -7.941 6.32 0.404 1 98.88 88 GLY B CA 1
ATOM 1360 C C . GLY B 1 88 ? -8.375 6.082 1.838 1 98.88 88 GLY B C 1
ATOM 1361 O O . GLY B 1 88 ? -8.844 4.992 2.176 1 98.88 88 GLY B O 1
ATOM 1362 N N . THR B 1 89 ? -8.188 7.035 2.666 1 98.88 89 THR B N 1
ATOM 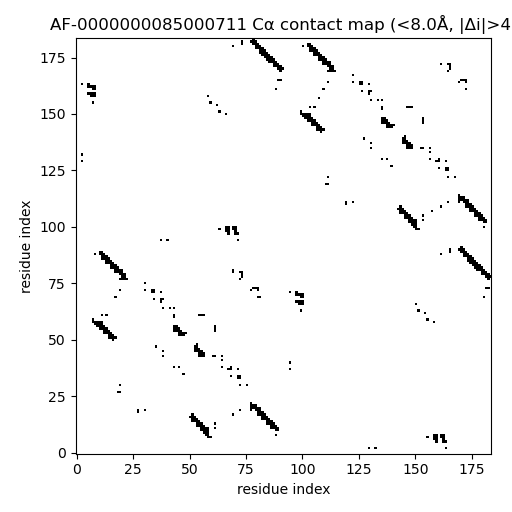1363 C CA . THR B 1 89 ? -8.625 7.039 4.059 1 98.88 89 THR B CA 1
ATOM 1364 C C . THR B 1 89 ? -9.43 8.297 4.363 1 98.88 89 THR B C 1
ATOM 1366 O O . THR B 1 89 ? -9.211 9.344 3.75 1 98.88 89 THR B O 1
ATOM 1369 N N . LYS B 1 90 ? -10.375 8.117 5.285 1 98.56 90 LYS B N 1
ATOM 1370 C CA . LYS B 1 90 ? -11.18 9.227 5.781 1 98.56 90 LYS B CA 1
ATOM 1371 C C . LYS B 1 90 ? -11.133 9.305 7.305 1 98.56 90 LYS B C 1
ATOM 1373 O O . LYS B 1 90 ? -11.133 8.273 7.984 1 98.56 90 LYS B O 1
ATOM 1378 N N . ASN B 1 91 ? -10.898 10.453 7.738 1 90.75 91 ASN B N 1
ATOM 1379 C CA . ASN B 1 91 ? -11 10.734 9.164 1 90.75 91 ASN B CA 1
ATOM 1380 C C . ASN B 1 91 ? -12.32 11.406 9.516 1 90.75 91 ASN B C 1
ATOM 1382 O O . ASN B 1 91 ? -12.555 12.555 9.117 1 90.75 91 ASN B O 1
ATOM 1386 N N . ARG B 1 92 ? -13.406 10.531 9.977 1 76.5 92 ARG B N 1
ATOM 1387 C CA . ARG B 1 92 ? -14.695 11.086 10.375 1 76.5 92 ARG B CA 1
ATOM 1388 C C . ARG B 1 92 ? -14.727 11.406 11.867 1 76.5 92 ARG B C 1
ATOM 1390 O O . ARG B 1 92 ? -14.039 10.75 12.656 1 76.5 92 ARG B O 1
#

Organism: Metarhizium robertsii (strain ARSEF 23 / ATCC MYA-3075) (NCBI:txid655844)

Foldseek 3Di:
DPCVPDDAAFKKKKWKAKDQPPPPDPDPPVLVVQLVVLCVVLVFDWDDDPRTMMTIGGPCSVVVSVVVSVVSSVVVPRPDMDMDMDMDDDDD/DPCVPDDAAFKKKKWKAKDQPPPPDPDPPVLVVQLVVLCVVLVFDWDDDPRTMMTIGGPCSVVVSVVVSVVSSVVVPRPDMDMDMDMDDDDD

Radius of gyration: 16.22 Å; Cα contacts (8 Å, |Δi|>4): 353; chains: 2; bounding box: 30×49×41 Å